Protein AF-A0A383WCU0-F1 (afdb_monomer)

Organism: Tetradesmus obliquus (NCBI:txid3088)

Sequence (259 aa):
MPDTPLPQLPGELVTHVMRHVDQQQRLGTCSLVCRMWRAAAAAATSNVRLAPKWEPRTPVRLENLSRWLLQHAAAAAVKQLVVDYTCQSGSGGMKVPKLLQLPAAQLQQLQKLDVLQCQLSFHADARSLQQLQQPEATPTLASSSSSSRGGSRHALSSLTSLTSLALQDVELASPAELVGLSTLSSLQQLHLSNVRVARRQQQQQQEQQEQQEEDLVKQQEEDLVQQQEEDLLQQQLQLLLEDGNQLRQQVQLGLSSLT

Nearest PDB structures (foldseek):
  8bx8-assembly1_Q  TM=4.438E-01  e=1.489E-01  Tetrahymena thermophila
  7k5b-assembly1_Q  TM=4.439E-01  e=1.489E-01  Tetrahymena thermophila
  8fw9-assembly1_C  TM=2.250E-01  e=3.595E-03  Homo sapiens
  4fho-assembly1_A  TM=1.970E-01  e=1.024E-02  Listeria monocytogenes serotype 4b str. F2365
  6f4j-assembly2_B  TM=4.776E-01  e=6.375E-01  Drosophila melanogaster

Mean predicted aligned error: 12.02 Å

Solvent-accessible surface area (backbone atoms only — not comparable to full-atom values): 14367 Å² total; per-residue (Å²): 132,85,84,74,78,75,86,77,76,59,64,66,59,52,20,55,56,37,55,76,46,56,70,64,44,33,76,41,65,43,41,67,74,40,74,67,45,28,53,20,25,29,50,38,39,34,66,49,74,45,62,70,90,54,73,88,82,55,74,65,58,52,49,50,46,22,53,45,38,65,76,32,28,63,64,9,53,33,30,34,41,36,38,43,41,80,73,87,71,76,83,87,70,91,71,81,71,54,64,38,48,39,41,23,60,43,30,40,56,22,29,34,43,36,42,31,48,35,21,40,41,58,40,38,79,60,73,67,58,69,67,76,75,57,82,90,75,88,86,79,85,79,92,74,92,68,88,68,90,68,59,41,58,48,12,51,41,41,28,49,47,25,30,33,42,36,38,32,52,24,33,27,65,46,73,47,46,61,62,12,58,82,61,31,82,52,50,77,40,82,43,81,38,72,67,43,60,52,60,62,71,60,52,55,51,49,53,52,50,51,50,52,49,53,51,50,51,52,52,53,52,52,52,52,52,52,52,53,51,51,53,52,51,51,53,52,53,50,51,54,51,51,53,54,51,50,52,52,52,53,53,53,56,57,57,65,72,77,114

Structure (mmCIF, N/CA/C/O backbone):
data_AF-A0A383WCU0-F1
#
_entry.id   AF-A0A383WCU0-F1
#
loop_
_atom_site.group_PDB
_atom_site.id
_atom_site.type_symbol
_atom_site.label_atom_id
_atom_site.label_alt_id
_atom_site.label_comp_id
_atom_site.label_asym_id
_atom_site.label_entity_id
_atom_site.label_seq_id
_atom_site.pdbx_PDB_ins_code
_atom_site.Cartn_x
_atom_site.Cartn_y
_atom_site.Cartn_z
_atom_site.occupancy
_atom_site.B_iso_or_equiv
_atom_site.auth_seq_id
_atom_site.auth_comp_id
_atom_site.auth_asym_id
_atom_site.auth_atom_id
_atom_site.pdbx_PDB_model_num
ATOM 1 N N . MET A 1 1 ? 49.760 8.359 -8.359 1.00 55.66 1 MET A N 1
ATOM 2 C CA . MET A 1 1 ? 49.150 7.423 -9.321 1.00 55.66 1 MET A CA 1
ATOM 3 C C . MET A 1 1 ? 47.770 7.973 -9.633 1.00 55.66 1 MET A C 1
ATOM 5 O O . MET A 1 1 ? 47.006 8.107 -8.689 1.00 55.66 1 MET A O 1
ATOM 9 N N . PRO A 1 2 ? 47.497 8.442 -10.858 1.00 66.88 2 PRO A N 1
ATOM 10 C CA . PRO A 1 2 ? 46.170 8.929 -11.217 1.00 66.88 2 PRO A CA 1
ATOM 11 C C . PRO A 1 2 ? 45.199 7.744 -11.264 1.00 66.88 2 PRO A C 1
ATOM 13 O O . PRO A 1 2 ? 45.436 6.786 -11.997 1.00 66.88 2 PRO A O 1
ATOM 16 N N . ASP A 1 3 ? 44.137 7.800 -10.463 1.00 66.06 3 ASP A N 1
ATOM 17 C CA . ASP A 1 3 ? 43.063 6.809 -10.467 1.00 66.06 3 ASP A CA 1
ATOM 18 C C . ASP A 1 3 ? 42.300 6.894 -11.793 1.00 66.06 3 ASP A C 1
ATOM 20 O O . ASP A 1 3 ? 41.423 7.738 -11.983 1.00 66.06 3 ASP A O 1
ATOM 24 N N . THR A 1 4 ? 42.649 6.040 -12.752 1.00 73.19 4 THR A N 1
ATOM 25 C CA . THR A 1 4 ? 41.844 5.865 -13.964 1.00 73.19 4 THR A CA 1
ATOM 26 C C . THR A 1 4 ? 40.491 5.264 -13.577 1.00 73.19 4 THR A C 1
ATOM 28 O O . THR A 1 4 ? 40.465 4.161 -13.022 1.00 73.19 4 THR A O 1
ATOM 31 N N . PRO A 1 5 ? 39.363 5.942 -13.859 1.00 75.88 5 PRO A N 1
ATOM 32 C CA . PRO A 1 5 ? 38.046 5.408 -13.549 1.00 75.88 5 PRO A CA 1
ATOM 33 C C . PRO A 1 5 ? 37.818 4.112 -14.330 1.00 75.88 5 PRO A C 1
ATOM 35 O O . PRO A 1 5 ? 38.038 4.052 -15.541 1.00 75.88 5 PRO A O 1
ATOM 38 N N . LEU A 1 6 ? 37.380 3.066 -13.625 1.00 71.50 6 LEU A N 1
ATOM 39 C CA . LEU A 1 6 ? 37.022 1.788 -14.236 1.00 71.50 6 LEU A CA 1
ATOM 40 C C . LEU A 1 6 ? 35.930 2.002 -15.300 1.00 71.50 6 LEU A C 1
ATOM 42 O O . LEU A 1 6 ? 35.006 2.790 -15.065 1.00 71.50 6 LEU A O 1
ATOM 46 N N . PRO A 1 7 ? 35.996 1.302 -16.448 1.00 76.94 7 PRO A N 1
ATOM 47 C CA . PRO A 1 7 ? 34.976 1.402 -17.482 1.00 76.94 7 PRO A CA 1
ATOM 48 C C . PRO A 1 7 ? 33.617 1.014 -16.894 1.00 76.94 7 PRO A C 1
ATOM 50 O O . PRO A 1 7 ? 33.410 -0.116 -16.448 1.00 76.94 7 PRO A O 1
ATOM 53 N N . GLN A 1 8 ? 32.694 1.974 -16.852 1.00 80.62 8 GLN A N 1
ATOM 54 C CA . GLN A 1 8 ? 31.348 1.738 -16.348 1.00 80.62 8 GLN A CA 1
ATOM 55 C C . GLN A 1 8 ? 30.573 0.897 -17.362 1.00 80.62 8 GLN A C 1
ATOM 57 O O . GLN A 1 8 ? 30.512 1.228 -18.547 1.00 80.62 8 GLN A O 1
ATOM 62 N N . LEU A 1 9 ? 29.978 -0.199 -16.890 1.00 81.06 9 LEU A N 1
ATOM 63 C CA . LEU A 1 9 ? 29.110 -1.030 -17.715 1.00 81.06 9 LEU A CA 1
ATOM 64 C C . LEU A 1 9 ? 27.904 -0.188 -18.182 1.00 81.06 9 LEU A C 1
ATOM 66 O O . LEU A 1 9 ? 27.290 0.480 -17.344 1.00 81.06 9 LEU A O 1
ATOM 70 N N . PRO A 1 10 ? 27.516 -0.225 -19.470 1.00 91.12 10 PRO A N 1
ATOM 71 C CA . PRO A 1 10 ? 26.345 0.503 -19.946 1.00 91.12 10 PRO A CA 1
ATOM 72 C C . PRO A 1 10 ? 25.088 0.105 -19.163 1.00 91.12 10 PRO A C 1
ATOM 74 O O . PRO A 1 10 ? 24.767 -1.081 -19.048 1.00 91.12 10 PRO A O 1
ATOM 77 N N . GLY A 1 11 ? 24.352 1.091 -18.642 1.00 90.31 11 GLY A N 1
ATOM 78 C CA . GLY A 1 11 ? 23.159 0.847 -17.819 1.00 90.31 11 GLY A CA 1
ATOM 79 C C . GLY A 1 11 ? 22.076 0.031 -18.537 1.00 90.31 11 GLY A C 1
ATOM 80 O O . GLY A 1 11 ? 21.352 -0.745 -17.907 1.00 90.31 11 GLY A O 1
ATOM 81 N N . GLU A 1 12 ? 22.008 0.135 -19.864 1.00 93.25 12 GLU A N 1
ATOM 82 C CA . GLU A 1 12 ? 21.107 -0.662 -20.700 1.00 93.25 12 GLU A CA 1
ATOM 83 C C . GLU A 1 12 ? 21.428 -2.156 -20.645 1.00 93.25 12 GLU A C 1
ATOM 85 O O . GLU A 1 12 ? 20.516 -2.976 -20.539 1.00 93.25 12 GLU A O 1
ATOM 90 N N . LEU A 1 13 ? 22.715 -2.516 -20.641 1.00 95.19 13 LEU A N 1
ATOM 91 C CA . LEU A 1 13 ? 23.149 -3.908 -20.570 1.00 95.19 13 LEU A CA 1
ATOM 92 C C . LEU A 1 13 ? 22.844 -4.499 -19.191 1.00 95.19 13 LEU A C 1
ATOM 94 O O . LEU A 1 13 ? 22.328 -5.611 -19.106 1.00 95.19 13 LEU A O 1
ATOM 98 N N . VAL A 1 14 ? 23.050 -3.728 -18.115 1.00 94.56 14 VAL A N 1
ATOM 99 C CA . VAL A 1 14 ? 22.644 -4.140 -16.758 1.00 94.56 14 VAL A CA 1
ATOM 100 C C . VAL A 1 14 ? 21.132 -4.350 -16.696 1.00 94.56 14 VAL A C 1
ATOM 102 O O . VAL A 1 14 ? 20.673 -5.368 -16.188 1.00 94.56 14 VAL A O 1
ATOM 105 N N . THR A 1 15 ? 20.345 -3.430 -17.259 1.00 94.88 15 THR A N 1
ATOM 106 C CA . THR A 1 15 ? 18.878 -3.552 -17.305 1.00 94.88 15 THR A CA 1
ATOM 107 C C . THR A 1 15 ? 18.445 -4.777 -18.108 1.00 94.88 15 THR A C 1
ATOM 109 O O . THR A 1 15 ? 17.531 -5.491 -17.695 1.00 94.88 15 THR A O 1
ATOM 112 N N . HIS A 1 16 ? 19.117 -5.064 -19.225 1.00 95.75 16 HIS A N 1
ATOM 113 C CA . HIS A 1 16 ? 18.866 -6.254 -20.031 1.00 95.75 16 HIS A CA 1
ATOM 114 C C . HIS A 1 16 ? 19.143 -7.536 -19.238 1.00 95.75 16 HIS A C 1
ATOM 116 O O . HIS A 1 16 ? 18.268 -8.393 -19.155 1.00 95.75 16 HIS A O 1
ATOM 122 N N . VAL A 1 17 ? 20.293 -7.629 -18.562 1.00 96.00 17 VAL A N 1
ATOM 123 C CA . VAL A 1 17 ? 20.623 -8.761 -17.680 1.00 96.00 17 VAL A CA 1
ATOM 124 C C . VAL A 1 17 ? 19.587 -8.900 -16.561 1.00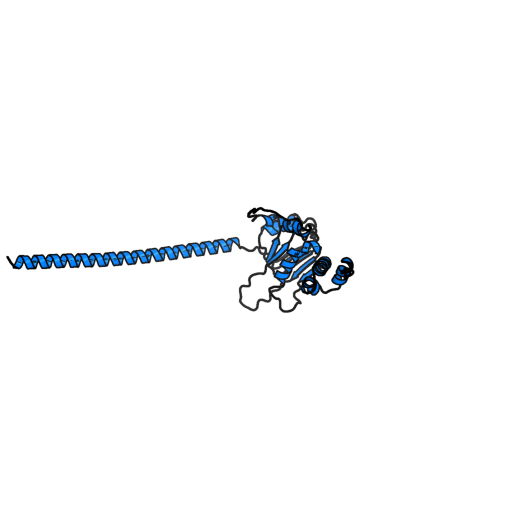 96.00 17 VAL A C 1
ATOM 126 O O . VAL A 1 17 ? 19.093 -9.999 -16.316 1.00 96.00 17 VAL A O 1
ATOM 129 N N . MET A 1 18 ? 19.174 -7.791 -15.936 1.00 96.19 18 MET A N 1
ATOM 130 C CA . MET A 1 18 ? 18.158 -7.806 -14.880 1.00 96.19 18 MET A CA 1
ATOM 131 C C . MET A 1 18 ? 16.823 -8.389 -15.354 1.00 96.19 18 MET A C 1
ATOM 133 O O . MET A 1 18 ? 16.137 -9.021 -14.555 1.00 96.19 18 MET A O 1
ATOM 137 N N . ARG A 1 19 ? 16.439 -8.262 -16.633 1.00 95.06 19 ARG A N 1
ATOM 138 C CA . ARG A 1 19 ? 15.195 -8.875 -17.147 1.00 95.06 19 ARG A CA 1
ATOM 139 C C . ARG A 1 19 ? 15.190 -10.400 -17.030 1.00 95.06 19 ARG A C 1
ATOM 141 O O . ARG A 1 19 ? 14.115 -10.969 -16.849 1.00 95.06 19 ARG A O 1
ATOM 148 N N . HIS A 1 20 ? 16.364 -11.029 -17.062 1.00 96.06 20 HIS A N 1
ATOM 149 C CA . HIS A 1 20 ? 16.534 -12.474 -16.899 1.00 96.06 20 HIS A CA 1
ATOM 150 C C . HIS A 1 20 ? 16.630 -12.919 -15.434 1.00 96.06 20 HIS A C 1
ATOM 152 O O . HIS A 1 20 ? 16.468 -14.100 -15.149 1.00 96.06 20 HIS A O 1
ATOM 158 N N . VAL A 1 21 ? 16.873 -11.989 -14.509 1.00 95.50 21 VAL A N 1
ATOM 159 C CA . VAL A 1 21 ? 16.916 -12.264 -13.069 1.00 95.50 21 VAL A CA 1
ATOM 160 C C . VAL A 1 21 ? 15.502 -12.474 -12.531 1.00 95.50 21 VAL A C 1
ATOM 162 O O . VAL A 1 21 ? 14.563 -11.782 -12.933 1.00 95.50 21 VAL A O 1
ATOM 165 N N . ASP A 1 22 ? 15.341 -13.392 -11.581 1.00 93.50 22 ASP A N 1
ATOM 166 C CA . ASP A 1 22 ? 14.057 -13.624 -10.928 1.00 93.50 22 ASP A CA 1
ATOM 167 C C . ASP A 1 22 ? 13.490 -12.349 -10.299 1.00 93.50 22 ASP A C 1
ATOM 169 O O . ASP A 1 22 ? 14.198 -11.553 -9.673 1.00 93.50 22 ASP A O 1
ATOM 173 N N . GLN A 1 23 ? 12.168 -12.176 -10.402 1.00 92.50 23 GLN A N 1
ATOM 174 C CA . GLN A 1 23 ? 11.483 -10.975 -9.913 1.00 92.50 23 GLN A CA 1
ATOM 175 C C . GLN A 1 23 ? 11.812 -10.683 -8.441 1.00 92.50 23 GLN A C 1
ATOM 177 O O . GLN A 1 23 ? 11.929 -9.525 -8.055 1.00 92.50 23 GLN A O 1
ATOM 182 N N . GLN A 1 24 ? 11.993 -11.708 -7.608 1.00 88.56 24 GLN A N 1
ATOM 183 C CA . GLN A 1 24 ? 12.278 -11.487 -6.190 1.00 88.56 24 GLN A CA 1
ATOM 184 C C . GLN A 1 24 ? 13.728 -11.213 -5.854 1.00 88.56 24 GLN A C 1
ATOM 186 O O . GLN A 1 24 ? 13.983 -10.510 -4.880 1.00 88.56 24 GLN A O 1
ATOM 191 N N . GLN A 1 25 ? 14.665 -11.646 -6.689 1.00 92.19 25 GLN A N 1
ATOM 192 C CA . GLN A 1 25 ? 16.031 -11.152 -6.589 1.00 92.19 25 GLN A CA 1
ATOM 193 C C . GLN A 1 25 ? 16.083 -9.679 -7.015 1.00 92.19 25 GLN A C 1
ATOM 195 O O . GLN A 1 25 ? 16.679 -8.868 -6.308 1.00 92.19 25 GLN A O 1
ATOM 200 N N . ARG A 1 26 ? 15.348 -9.295 -8.073 1.00 94.12 26 ARG A N 1
ATOM 201 C CA . ARG A 1 26 ? 15.220 -7.889 -8.502 1.00 94.12 26 ARG A CA 1
ATOM 202 C C . ARG A 1 26 ? 14.653 -6.977 -7.414 1.00 94.12 26 ARG A C 1
ATOM 204 O O . ARG A 1 26 ? 15.235 -5.934 -7.128 1.00 94.12 26 ARG A O 1
ATOM 211 N N . LEU A 1 27 ? 13.529 -7.371 -6.813 1.00 89.81 27 LEU A N 1
ATOM 212 C CA . LEU A 1 27 ? 12.869 -6.612 -5.744 1.00 89.81 27 LEU A CA 1
ATOM 213 C C . LEU A 1 27 ? 13.625 -6.683 -4.405 1.00 89.81 27 LEU A C 1
ATOM 215 O O . LEU A 1 27 ? 13.395 -5.852 -3.532 1.00 89.81 27 LEU A O 1
ATOM 219 N N . GLY A 1 28 ? 14.498 -7.681 -4.237 1.00 90.12 28 GLY A N 1
ATOM 220 C CA . GLY A 1 28 ? 15.258 -7.948 -3.020 1.00 90.12 28 GLY A CA 1
ATOM 221 C C . GLY A 1 28 ? 16.749 -7.681 -3.199 1.00 90.12 28 GLY A C 1
ATOM 222 O O . GLY A 1 28 ? 17.179 -6.531 -3.264 1.00 90.12 28 GLY A O 1
ATOM 223 N N . THR A 1 29 ? 17.548 -8.746 -3.252 1.00 92.19 29 THR A N 1
ATOM 224 C CA . THR A 1 29 ? 19.020 -8.706 -3.181 1.00 92.19 29 THR A CA 1
ATOM 225 C C . THR A 1 29 ? 19.673 -7.791 -4.219 1.00 92.19 29 THR A C 1
ATOM 227 O O . THR A 1 29 ? 20.569 -7.026 -3.865 1.00 92.19 29 THR A O 1
ATOM 230 N N . CYS A 1 30 ? 19.206 -7.779 -5.470 1.00 92.31 30 CYS A N 1
ATOM 231 C CA . CYS A 1 30 ? 19.774 -6.931 -6.524 1.00 92.31 30 CYS A CA 1
ATOM 232 C C . CYS A 1 30 ? 19.605 -5.434 -6.229 1.00 92.31 30 CYS A C 1
ATOM 234 O O . CYS A 1 30 ? 20.480 -4.636 -6.562 1.00 92.31 30 CYS A O 1
ATOM 236 N N . SER A 1 31 ? 18.517 -5.046 -5.557 1.00 89.44 31 SER A N 1
ATOM 237 C CA . SER A 1 31 ? 18.264 -3.651 -5.177 1.00 89.44 31 SER A CA 1
ATOM 238 C C . SER A 1 31 ? 19.218 -3.130 -4.087 1.00 89.44 31 SER A C 1
ATOM 240 O O . SER A 1 31 ? 19.341 -1.913 -3.891 1.00 89.44 31 SER A O 1
ATOM 242 N N . LEU A 1 32 ? 19.917 -4.037 -3.395 1.00 91.00 32 LEU A N 1
ATOM 243 C CA . LEU A 1 32 ? 20.837 -3.725 -2.301 1.00 91.00 32 LEU A CA 1
ATOM 244 C C . LEU A 1 32 ? 22.290 -3.551 -2.762 1.00 91.00 32 LEU A C 1
ATOM 246 O O . LEU A 1 32 ? 23.056 -2.912 -2.050 1.00 91.00 32 LEU A O 1
ATOM 250 N N . VAL A 1 33 ? 22.660 -4.059 -3.946 1.00 93.94 33 VAL A N 1
ATOM 251 C CA . VAL A 1 33 ? 24.055 -4.075 -4.429 1.00 93.94 33 VAL A CA 1
ATOM 252 C C . VAL A 1 33 ? 24.614 -2.660 -4.595 1.00 93.94 33 VAL A C 1
ATOM 254 O O . VAL A 1 33 ? 25.609 -2.298 -3.976 1.00 93.94 33 VAL A O 1
ATOM 257 N N . CYS A 1 34 ? 23.981 -1.839 -5.435 1.00 92.88 34 CYS A N 1
ATOM 258 C CA . CYS A 1 34 ? 24.360 -0.441 -5.642 1.00 92.88 34 CYS A CA 1
ATOM 259 C C . CYS A 1 34 ? 23.209 0.356 -6.280 1.00 92.88 34 CYS A C 1
ATOM 261 O O . CYS A 1 34 ? 22.194 -0.211 -6.693 1.00 92.88 34 CYS A O 1
ATOM 263 N N . ARG A 1 35 ? 23.359 1.686 -6.394 1.00 90.94 35 ARG A N 1
ATOM 264 C CA . ARG A 1 35 ? 22.328 2.566 -6.988 1.00 90.94 35 ARG A CA 1
ATOM 265 C C . ARG A 1 35 ? 22.005 2.202 -8.442 1.00 90.94 35 ARG A C 1
ATOM 267 O O . ARG A 1 35 ? 20.835 2.188 -8.809 1.00 90.94 35 ARG A O 1
ATOM 274 N N . MET A 1 36 ? 23.021 1.866 -9.241 1.00 91.88 36 MET A N 1
ATOM 275 C CA . MET A 1 36 ? 22.846 1.483 -10.647 1.00 91.88 36 MET A CA 1
ATOM 276 C C . MET A 1 36 ? 22.050 0.180 -10.781 1.00 91.88 36 MET A C 1
ATOM 278 O O . MET A 1 36 ? 21.096 0.123 -11.549 1.00 91.88 36 MET A O 1
ATOM 282 N N . TRP A 1 37 ? 22.387 -0.841 -9.987 1.00 93.56 37 TRP A N 1
ATOM 283 C CA . TRP A 1 37 ? 21.657 -2.111 -9.971 1.00 93.56 37 TRP A CA 1
ATOM 284 C C . TRP A 1 37 ? 20.219 -1.941 -9.494 1.00 93.56 37 TRP A C 1
ATOM 286 O O . TRP A 1 37 ? 19.317 -2.528 -10.077 1.00 93.56 37 TRP A O 1
ATOM 296 N N . ARG A 1 38 ? 19.981 -1.089 -8.493 1.00 94.00 38 ARG A N 1
ATOM 297 C CA . ARG A 1 38 ? 18.628 -0.755 -8.036 1.00 94.00 38 ARG A CA 1
ATOM 298 C C . ARG A 1 38 ? 17.791 -0.103 -9.135 1.00 94.00 38 ARG A C 1
ATOM 300 O O . ARG A 1 38 ? 16.661 -0.527 -9.355 1.00 94.00 38 ARG A O 1
ATOM 307 N N . ALA A 1 39 ? 18.345 0.886 -9.838 1.00 91.50 39 ALA A N 1
ATOM 308 C CA . ALA A 1 39 ? 17.667 1.548 -10.950 1.00 91.50 39 ALA A CA 1
ATOM 309 C C . ALA A 1 39 ? 17.396 0.577 -12.113 1.00 91.50 39 ALA A C 1
ATOM 311 O O . ALA A 1 39 ? 16.280 0.529 -12.623 1.00 91.50 39 ALA A O 1
ATOM 312 N N . ALA A 1 40 ? 18.381 -0.251 -12.473 1.00 94.12 40 ALA A N 1
ATOM 313 C CA . ALA A 1 40 ? 18.244 -1.265 -13.516 1.00 94.12 40 ALA A CA 1
ATOM 314 C C . ALA A 1 40 ? 17.226 -2.357 -13.142 1.00 94.12 40 ALA A C 1
ATOM 316 O O . ALA A 1 40 ? 16.408 -2.752 -13.969 1.00 94.12 40 ALA A O 1
ATOM 317 N N . ALA A 1 41 ? 17.230 -2.823 -11.889 1.00 94.44 41 ALA A N 1
ATOM 318 C CA . ALA A 1 41 ? 16.264 -3.793 -11.383 1.00 94.44 41 ALA A CA 1
ATOM 319 C C . ALA A 1 41 ? 14.843 -3.216 -11.386 1.00 94.44 41 ALA A C 1
ATOM 321 O O . ALA A 1 41 ? 13.910 -3.916 -11.781 1.00 94.44 41 ALA A O 1
ATOM 322 N N . ALA A 1 42 ? 14.679 -1.942 -11.010 1.00 93.12 42 ALA A N 1
ATOM 323 C CA . ALA A 1 42 ? 13.409 -1.238 -11.127 1.00 93.12 42 ALA A CA 1
ATOM 324 C C . ALA A 1 42 ? 12.948 -1.168 -12.585 1.00 93.12 42 ALA A C 1
ATOM 326 O O . ALA A 1 42 ? 11.897 -1.716 -12.899 1.00 93.12 42 ALA A O 1
ATOM 327 N N . ALA A 1 43 ? 13.765 -0.617 -13.487 1.00 92.81 43 ALA A N 1
ATOM 328 C CA . ALA A 1 43 ? 13.450 -0.485 -14.912 1.00 92.81 43 ALA A CA 1
ATOM 329 C C . ALA A 1 43 ? 13.167 -1.831 -15.613 1.00 92.81 43 ALA A C 1
ATOM 331 O O . ALA A 1 43 ? 12.390 -1.901 -16.566 1.00 92.81 43 ALA A O 1
ATOM 332 N N . ALA A 1 44 ? 13.779 -2.923 -15.148 1.00 94.38 44 ALA A N 1
ATOM 333 C CA . ALA A 1 44 ? 13.515 -4.270 -15.649 1.00 94.38 44 ALA A CA 1
ATOM 334 C C . ALA A 1 44 ? 12.201 -4.881 -15.117 1.00 94.38 44 ALA A C 1
ATOM 336 O O . ALA A 1 44 ? 11.729 -5.883 -15.660 1.00 94.38 44 ALA A O 1
ATOM 337 N N . THR A 1 45 ? 11.593 -4.306 -14.076 1.00 95.00 45 THR A N 1
ATOM 338 C CA . THR A 1 45 ? 10.421 -4.861 -13.387 1.00 95.00 45 THR A CA 1
ATOM 339 C C . THR A 1 45 ? 9.122 -4.214 -13.875 1.00 95.00 45 THR A C 1
ATOM 341 O O . THR A 1 45 ? 8.517 -3.387 -13.202 1.00 95.00 45 THR A O 1
ATOM 344 N N . SER A 1 46 ? 8.647 -4.652 -15.043 1.00 94.50 46 SER A N 1
ATOM 345 C CA . SER A 1 46 ? 7.356 -4.210 -15.607 1.00 94.50 46 SER A CA 1
ATOM 346 C C . SER A 1 46 ? 6.146 -5.013 -15.106 1.00 94.50 46 SER A C 1
ATOM 348 O O . SER A 1 46 ? 5.006 -4.559 -15.217 1.00 94.50 46 SER A O 1
ATOM 350 N N . ASN A 1 47 ? 6.377 -6.209 -14.560 1.00 95.44 47 ASN A N 1
ATOM 351 C CA . ASN A 1 47 ? 5.350 -7.097 -14.024 1.00 95.44 47 ASN A CA 1
ATOM 352 C C . ASN A 1 47 ? 5.713 -7.453 -12.584 1.00 95.44 47 ASN A C 1
ATOM 354 O O . ASN A 1 47 ? 6.746 -8.079 -12.340 1.00 95.44 47 ASN A O 1
ATOM 358 N N . VAL A 1 48 ? 4.880 -7.024 -11.641 1.00 95.06 48 VAL A N 1
ATOM 359 C CA . VAL A 1 48 ? 5.059 -7.282 -10.217 1.00 95.06 48 VAL A CA 1
ATOM 360 C C . VAL A 1 48 ? 3.974 -8.248 -9.776 1.00 95.06 48 VAL A C 1
ATOM 362 O O . VAL A 1 48 ? 2.803 -7.885 -9.696 1.00 95.06 48 VAL A O 1
ATOM 365 N N . ARG A 1 49 ? 4.366 -9.487 -9.481 1.00 93.88 49 ARG A N 1
ATOM 366 C CA . ARG A 1 49 ? 3.475 -10.505 -8.919 1.00 93.88 49 ARG A CA 1
ATOM 367 C C . ARG A 1 49 ? 3.930 -10.911 -7.524 1.00 93.88 49 ARG A C 1
ATOM 369 O O . ARG A 1 49 ? 5.060 -11.367 -7.348 1.00 93.88 49 ARG A O 1
ATOM 376 N N . LEU A 1 50 ? 3.050 -10.767 -6.542 1.00 91.19 50 LEU A N 1
ATOM 377 C CA . LEU A 1 50 ? 3.133 -11.445 -5.254 1.00 91.19 50 LEU A CA 1
ATOM 378 C C . LEU A 1 50 ? 2.107 -12.573 -5.287 1.00 91.19 50 LEU A C 1
ATOM 380 O O . LEU A 1 50 ? 0.917 -12.330 -5.146 1.00 91.19 50 LEU A O 1
ATOM 384 N N . ALA A 1 51 ? 2.573 -13.789 -5.564 1.00 83.62 51 ALA A N 1
ATOM 385 C CA . ALA A 1 51 ? 1.720 -14.967 -5.656 1.00 83.62 51 ALA A CA 1
ATOM 386 C C . ALA A 1 51 ? 1.703 -15.739 -4.321 1.00 83.62 51 ALA A C 1
ATOM 388 O O . ALA A 1 51 ? 2.671 -15.679 -3.558 1.00 83.62 51 ALA A O 1
ATOM 389 N N . PRO A 1 52 ? 0.665 -16.552 -4.066 1.00 73.00 52 PRO A N 1
ATOM 390 C CA . PRO A 1 52 ? 0.495 -17.279 -2.810 1.00 73.00 52 PRO A CA 1
ATOM 391 C C . PRO A 1 52 ? 1.457 -18.466 -2.672 1.00 73.00 52 PRO A C 1
ATOM 393 O O . PRO A 1 52 ? 1.636 -18.967 -1.564 1.00 73.00 52 PRO A O 1
ATOM 396 N N . LYS A 1 53 ? 2.072 -18.916 -3.778 1.00 70.44 53 LYS A N 1
ATOM 397 C CA . LYS A 1 53 ? 2.965 -20.093 -3.864 1.00 70.44 53 LYS A CA 1
ATOM 398 C C . LYS A 1 53 ? 4.294 -19.952 -3.110 1.00 70.44 53 LYS A C 1
ATOM 400 O O . LYS A 1 53 ? 5.129 -20.844 -3.176 1.00 70.44 53 LYS A O 1
ATOM 405 N N . TRP A 1 54 ? 4.516 -18.822 -2.458 1.00 57.75 54 TRP A N 1
ATOM 406 C CA . TRP A 1 54 ? 5.792 -18.482 -1.860 1.00 57.75 54 TRP A CA 1
ATOM 407 C C . TRP A 1 54 ? 5.727 -18.839 -0.373 1.00 57.75 54 TRP A C 1
ATOM 409 O O . TRP A 1 54 ? 4.716 -18.575 0.280 1.00 57.75 54 TRP A O 1
ATOM 419 N N . GLU A 1 55 ? 6.801 -19.477 0.093 1.00 56.12 55 GLU A N 1
ATOM 420 C CA . GLU A 1 55 ? 7.174 -19.838 1.471 1.00 56.12 55 GLU A CA 1
ATOM 421 C C . GLU A 1 55 ? 6.728 -18.847 2.574 1.00 56.12 55 GLU A C 1
ATOM 423 O O . GLU A 1 55 ? 6.370 -17.708 2.260 1.00 56.12 55 GLU A O 1
ATOM 428 N N . PRO A 1 56 ? 6.712 -19.263 3.866 1.00 57.72 56 PRO A N 1
ATOM 429 C CA . PRO A 1 56 ? 5.895 -18.684 4.936 1.00 57.72 56 PRO A CA 1
ATOM 430 C C . PRO A 1 56 ? 5.742 -17.167 4.850 1.00 57.72 56 PRO A C 1
ATOM 432 O O . PRO A 1 56 ? 6.692 -16.389 4.940 1.00 57.72 56 PRO A O 1
ATOM 435 N N . ARG A 1 57 ? 4.489 -16.770 4.629 1.00 60.94 57 ARG A N 1
ATOM 436 C CA . ARG A 1 57 ? 4.061 -15.429 4.237 1.00 60.94 57 ARG A CA 1
ATOM 437 C C . ARG A 1 57 ? 4.335 -14.427 5.346 1.00 60.94 57 ARG A C 1
ATOM 439 O O . ARG A 1 57 ? 3.475 -14.166 6.189 1.00 60.94 57 ARG A O 1
ATOM 446 N N . THR A 1 58 ? 5.521 -13.833 5.342 1.00 66.94 58 THR A N 1
ATOM 447 C CA . THR A 1 58 ? 5.860 -12.849 6.364 1.00 66.94 58 THR A CA 1
ATOM 448 C C . THR A 1 58 ? 5.165 -11.512 6.090 1.00 66.94 58 THR A C 1
ATOM 450 O O . THR A 1 58 ? 5.245 -10.984 4.979 1.00 66.94 58 THR A O 1
ATOM 453 N N . PRO A 1 59 ? 4.512 -10.911 7.103 1.00 76.06 59 PRO A N 1
ATOM 454 C CA . PRO A 1 59 ? 4.857 -9.545 7.460 1.00 76.06 59 PRO A CA 1
ATOM 455 C C . PRO A 1 59 ? 4.917 -8.449 6.397 1.00 76.06 59 PRO A C 1
ATOM 457 O O . PRO A 1 59 ? 4.145 -8.380 5.443 1.00 76.06 59 PRO A O 1
ATOM 460 N N . VAL A 1 60 ? 5.885 -7.581 6.613 1.00 83.38 60 VAL A N 1
ATOM 461 C CA . VAL A 1 60 ? 7.172 -7.524 5.919 1.00 83.38 60 VAL A CA 1
ATOM 462 C C . VAL A 1 60 ? 7.118 -7.590 4.394 1.00 83.38 60 VAL A C 1
ATOM 464 O O . VAL A 1 60 ? 7.495 -6.606 3.775 1.00 83.38 60 VAL A O 1
ATOM 467 N N . ARG A 1 61 ? 6.686 -8.674 3.730 1.00 86.31 61 ARG A N 1
ATOM 468 C CA . ARG A 1 61 ? 6.746 -8.712 2.251 1.00 86.31 61 ARG A CA 1
ATOM 469 C C . ARG A 1 61 ? 5.815 -7.700 1.594 1.00 86.31 61 ARG A C 1
ATOM 471 O O . ARG A 1 61 ? 6.230 -7.033 0.649 1.00 86.31 61 ARG A O 1
ATOM 478 N N . LEU A 1 62 ? 4.589 -7.568 2.102 1.00 89.94 62 LEU A N 1
ATOM 479 C CA . LEU A 1 62 ? 3.638 -6.594 1.566 1.00 89.94 62 LEU A CA 1
ATOM 480 C C . LEU A 1 62 ? 4.107 -5.161 1.853 1.00 89.94 62 LEU A C 1
ATOM 482 O O . LEU A 1 62 ? 4.081 -4.320 0.965 1.00 89.94 62 LEU A O 1
ATOM 486 N N . GLU A 1 63 ? 4.620 -4.906 3.057 1.00 89.62 63 GLU A N 1
ATOM 487 C CA . GLU A 1 63 ? 5.177 -3.603 3.443 1.00 89.62 63 GLU A CA 1
ATOM 488 C C . GLU A 1 63 ? 6.415 -3.233 2.622 1.00 89.62 63 GLU A C 1
ATOM 490 O O . GLU A 1 63 ? 6.569 -2.090 2.194 1.00 89.62 63 GLU A O 1
ATOM 495 N N . ASN A 1 64 ? 7.292 -4.203 2.363 1.00 89.94 64 ASN A N 1
ATOM 496 C CA . ASN A 1 64 ? 8.461 -4.016 1.514 1.00 89.94 64 ASN A CA 1
ATOM 497 C C . ASN A 1 64 ? 8.047 -3.727 0.075 1.00 89.94 64 ASN A C 1
ATOM 499 O O . ASN A 1 64 ? 8.653 -2.858 -0.545 1.00 89.94 64 ASN A O 1
ATOM 503 N N . LEU A 1 65 ? 7.001 -4.389 -0.436 1.00 92.25 65 LEU A N 1
ATOM 504 C CA . LEU A 1 65 ? 6.446 -4.050 -1.741 1.00 92.25 65 LEU A CA 1
ATOM 505 C C . LEU A 1 65 ? 5.876 -2.627 -1.747 1.00 92.25 65 LEU A C 1
ATOM 507 O O . LEU A 1 65 ? 6.213 -1.870 -2.650 1.00 92.25 65 LEU A O 1
ATOM 511 N N . SER A 1 66 ? 5.065 -2.247 -0.754 1.00 92.88 66 SER A N 1
ATOM 512 C CA . SER A 1 66 ? 4.535 -0.881 -0.627 1.00 92.88 66 SER A CA 1
ATOM 513 C C . SER A 1 66 ? 5.668 0.146 -0.664 1.00 92.88 66 SER A C 1
ATOM 515 O O . SER A 1 66 ? 5.648 1.074 -1.468 1.00 92.88 66 SER A O 1
ATOM 517 N N . ARG A 1 67 ? 6.714 -0.061 0.145 1.00 91.56 67 ARG A N 1
ATOM 518 C CA . ARG A 1 67 ? 7.881 0.828 0.200 1.00 91.56 67 ARG A CA 1
ATOM 519 C C . ARG A 1 67 ? 8.637 0.868 -1.126 1.00 91.56 67 ARG A C 1
ATOM 521 O O . ARG A 1 67 ? 9.023 1.944 -1.571 1.00 91.56 67 ARG A O 1
ATOM 528 N N . TRP A 1 68 ? 8.826 -0.286 -1.762 1.00 93.00 68 TRP A N 1
ATOM 529 C CA . TRP A 1 68 ? 9.478 -0.376 -3.063 1.00 93.00 68 TRP A CA 1
ATOM 530 C C . TRP A 1 68 ? 8.682 0.368 -4.138 1.00 93.00 68 TRP A C 1
ATOM 532 O O . TRP A 1 68 ? 9.267 1.141 -4.891 1.00 93.00 68 TRP A O 1
ATOM 542 N N . LEU A 1 69 ? 7.355 0.204 -4.178 1.00 93.56 69 LEU A N 1
ATOM 543 C CA . LEU A 1 69 ? 6.488 0.915 -5.117 1.00 93.56 69 LEU A CA 1
ATOM 544 C C . LEU A 1 69 ? 6.603 2.425 -4.911 1.00 93.56 69 LEU A C 1
ATOM 546 O O . LEU A 1 69 ? 6.864 3.136 -5.873 1.00 93.56 69 LEU A O 1
ATOM 550 N N . LEU A 1 70 ? 6.500 2.912 -3.672 1.00 91.62 70 LEU A N 1
ATOM 551 C CA . LEU A 1 70 ? 6.632 4.342 -3.363 1.00 91.62 70 LEU A CA 1
ATOM 552 C C . LEU A 1 70 ? 7.970 4.943 -3.830 1.00 91.62 70 LEU A C 1
ATOM 554 O O . LEU A 1 70 ? 8.016 6.111 -4.214 1.00 91.62 70 LEU A O 1
ATOM 558 N N . GLN A 1 71 ? 9.050 4.156 -3.797 1.00 90.88 71 GLN A N 1
ATOM 559 C CA . GLN A 1 71 ? 10.396 4.604 -4.167 1.00 90.88 71 GLN A CA 1
ATOM 560 C C . GLN A 1 71 ? 10.715 4.441 -5.659 1.00 90.88 71 GLN A C 1
ATOM 562 O O . GLN A 1 71 ? 11.524 5.198 -6.196 1.00 90.88 71 GLN A O 1
ATOM 567 N N . HIS A 1 72 ? 10.138 3.437 -6.324 1.00 89.38 72 HIS A N 1
ATOM 568 C CA . HIS A 1 72 ? 10.621 2.968 -7.625 1.00 89.38 72 HIS A CA 1
ATOM 569 C C . HIS A 1 72 ? 9.550 2.828 -8.707 1.00 89.38 72 HIS A C 1
ATOM 571 O O . HIS A 1 72 ? 9.917 2.613 -9.863 1.00 89.38 72 HIS A O 1
ATOM 577 N N . ALA A 1 73 ? 8.259 2.976 -8.393 1.00 87.62 73 ALA A N 1
ATOM 578 C CA . ALA A 1 73 ? 7.177 2.761 -9.357 1.00 87.62 73 ALA A CA 1
ATOM 579 C C . ALA A 1 73 ? 7.328 3.610 -10.628 1.00 87.62 73 ALA A C 1
ATOM 581 O O . ALA A 1 73 ? 7.151 3.087 -11.729 1.00 87.62 73 ALA A O 1
ATOM 582 N N . ALA A 1 74 ? 7.727 4.878 -10.485 1.00 86.06 74 ALA A N 1
ATOM 583 C CA . ALA A 1 74 ? 7.926 5.778 -11.620 1.00 86.06 74 ALA A CA 1
ATOM 584 C C . ALA A 1 74 ? 9.031 5.300 -12.579 1.00 86.06 74 ALA A C 1
ATOM 586 O O . ALA A 1 74 ? 8.869 5.371 -13.794 1.00 86.06 74 ALA A O 1
ATOM 587 N N . ALA A 1 75 ? 10.139 4.778 -12.044 1.00 84.31 75 ALA A N 1
ATOM 588 C CA . ALA A 1 75 ? 11.253 4.274 -12.849 1.00 84.31 75 ALA A CA 1
ATOM 589 C C . ALA A 1 75 ? 10.971 2.883 -13.437 1.00 84.31 75 ALA A C 1
ATOM 591 O O . ALA A 1 75 ? 11.486 2.539 -14.498 1.00 84.31 75 ALA A O 1
ATOM 592 N N . ALA A 1 76 ? 10.164 2.075 -12.748 1.00 83.19 76 ALA A N 1
ATOM 593 C CA . ALA A 1 76 ? 9.899 0.694 -13.126 1.00 83.19 76 ALA A CA 1
ATOM 594 C C . ALA A 1 76 ? 8.903 0.531 -14.281 1.00 83.19 76 ALA A C 1
ATOM 596 O O . ALA A 1 76 ? 8.810 -0.557 -14.850 1.00 83.19 76 ALA A O 1
ATOM 597 N N . ALA A 1 77 ? 8.161 1.590 -14.631 1.00 89.44 77 ALA A N 1
ATOM 598 C CA . ALA A 1 77 ? 7.115 1.552 -15.656 1.00 89.44 77 ALA A CA 1
ATOM 599 C C . ALA A 1 77 ? 6.203 0.318 -15.490 1.00 89.44 77 ALA A C 1
ATOM 601 O O . ALA A 1 77 ? 5.974 -0.448 -16.431 1.00 89.44 77 ALA A O 1
ATOM 602 N N . VAL A 1 78 ? 5.740 0.087 -14.255 1.00 94.94 78 VAL A N 1
ATOM 603 C CA . VAL A 1 78 ? 4.966 -1.105 -13.883 1.00 94.94 78 VAL A CA 1
ATOM 604 C C . VAL A 1 78 ? 3.680 -1.153 -14.707 1.00 94.94 78 VAL A C 1
ATOM 606 O O . VAL A 1 78 ? 2.827 -0.281 -14.580 1.00 94.94 78 VAL A O 1
ATOM 609 N N . LYS A 1 79 ? 3.534 -2.191 -15.537 1.00 96.56 79 LYS A N 1
ATOM 610 C CA . LYS A 1 79 ? 2.357 -2.430 -16.387 1.00 96.56 79 LYS A CA 1
ATOM 611 C C . LYS A 1 79 ? 1.354 -3.371 -15.741 1.00 96.56 79 LYS A C 1
ATOM 613 O O . LYS A 1 79 ? 0.159 -3.266 -15.996 1.00 96.56 79 LYS A O 1
ATOM 618 N N . GLN A 1 80 ? 1.827 -4.309 -14.926 1.00 96.94 80 GLN A N 1
ATOM 619 C CA . GLN A 1 80 ? 0.968 -5.270 -14.240 1.00 96.94 80 GLN A CA 1
ATOM 620 C C . GLN A 1 80 ? 1.372 -5.377 -12.776 1.00 96.94 80 GLN A C 1
ATOM 622 O O . GLN A 1 80 ? 2.541 -5.623 -12.476 1.00 96.94 80 GLN A O 1
ATOM 627 N N . LEU A 1 81 ? 0.394 -5.234 -11.888 1.00 96.94 81 LEU A N 1
ATOM 628 C CA . LEU A 1 81 ? 0.534 -5.460 -10.460 1.00 96.94 81 LEU A CA 1
ATOM 629 C C . LEU A 1 81 ? -0.503 -6.495 -10.030 1.00 96.94 81 LEU A C 1
ATOM 631 O O . LEU A 1 81 ? -1.702 -6.247 -10.118 1.00 96.94 81 LEU A O 1
ATOM 635 N N . VAL A 1 82 ? -0.026 -7.657 -9.594 1.00 96.06 82 VAL A N 1
ATOM 636 C CA . VAL A 1 82 ? -0.849 -8.747 -9.068 1.00 96.06 82 VAL A CA 1
ATOM 637 C C . VAL A 1 82 ? -0.400 -9.030 -7.642 1.00 96.06 82 VAL A C 1
ATOM 639 O O . VAL A 1 82 ? 0.745 -9.423 -7.420 1.00 96.06 82 VAL A O 1
ATOM 642 N N . VAL A 1 83 ? -1.281 -8.829 -6.674 1.00 94.31 83 VAL A N 1
ATOM 643 C CA . VAL A 1 83 ? -1.022 -9.053 -5.255 1.00 94.31 83 VAL A CA 1
ATOM 644 C C . VAL A 1 83 ? -2.062 -10.018 -4.722 1.00 94.31 83 VAL A C 1
ATOM 646 O O . VAL A 1 83 ? -3.187 -9.637 -4.431 1.00 94.31 83 VAL A O 1
ATOM 649 N N . ASP A 1 84 ? -1.662 -11.272 -4.568 1.00 91.94 84 ASP A N 1
ATOM 650 C CA . ASP A 1 84 ? -2.433 -12.286 -3.867 1.00 91.94 84 ASP A CA 1
ATOM 651 C C . ASP A 1 84 ? -1.877 -12.426 -2.456 1.00 91.94 84 ASP A C 1
ATOM 653 O O . ASP A 1 84 ? -0.807 -13.008 -2.230 1.00 91.94 84 ASP A O 1
ATOM 657 N N . TYR A 1 85 ? -2.595 -11.833 -1.505 1.00 86.81 85 TYR A N 1
ATOM 658 C CA . TYR A 1 85 ? -2.243 -11.893 -0.102 1.00 86.81 85 TYR A CA 1
ATOM 659 C C . TYR A 1 85 ? -3.203 -12.797 0.663 1.00 86.81 85 TYR A C 1
ATOM 661 O O . TYR A 1 85 ? -3.938 -12.368 1.543 1.00 86.81 85 TYR A O 1
ATOM 669 N N . THR A 1 86 ? -3.155 -14.096 0.388 1.00 78.75 86 THR A N 1
ATOM 670 C CA . THR A 1 86 ? -3.859 -15.042 1.250 1.00 78.75 86 THR A CA 1
ATOM 671 C C . THR A 1 86 ? -3.176 -15.104 2.622 1.00 78.75 86 THR A C 1
ATOM 673 O O . THR A 1 86 ? -2.030 -15.525 2.774 1.00 78.75 86 THR A O 1
ATOM 676 N N . CYS A 1 87 ? -3.841 -14.650 3.674 1.00 67.44 87 CYS A N 1
ATOM 677 C CA . CYS A 1 87 ? -3.310 -14.763 5.025 1.00 67.44 87 CYS A CA 1
ATOM 678 C C . CYS A 1 87 ? -3.946 -15.995 5.663 1.00 67.44 87 CYS A C 1
ATOM 680 O O . CYS A 1 87 ? -5.080 -15.919 6.122 1.00 67.44 87 CYS A O 1
ATOM 682 N N . GLN A 1 88 ? -3.245 -17.139 5.685 1.00 65.00 88 GLN A N 1
ATOM 683 C CA . GLN A 1 88 ? -3.698 -18.279 6.487 1.00 65.00 88 GLN A CA 1
ATOM 684 C C . GLN A 1 88 ? -3.637 -17.841 7.953 1.00 65.00 88 GLN A C 1
ATOM 686 O O . GLN A 1 88 ? -2.571 -17.754 8.564 1.00 65.00 88 GLN A O 1
ATOM 691 N N . SER A 1 89 ? -4.775 -17.406 8.481 1.00 58.66 89 SER A N 1
ATOM 692 C CA . SER A 1 89 ? -4.918 -17.100 9.891 1.00 58.66 89 SER A CA 1
ATOM 693 C C . SER A 1 89 ? -5.160 -18.422 10.597 1.00 58.66 89 SER A C 1
ATOM 695 O O . SER A 1 89 ? -6.242 -18.994 10.487 1.00 58.66 89 SER A O 1
ATOM 697 N N . GLY A 1 90 ? -4.136 -18.943 11.270 1.00 60.19 90 GLY A N 1
ATOM 698 C CA . GLY A 1 90 ? -4.348 -19.983 12.265 1.00 60.19 90 GLY A CA 1
ATOM 699 C C . GLY A 1 90 ? -5.275 -19.422 13.342 1.00 60.19 90 GLY A C 1
ATOM 700 O O . GLY A 1 90 ? -4.908 -18.470 14.018 1.00 60.19 90 GLY A O 1
ATOM 701 N N . SER A 1 91 ? -6.495 -19.955 13.394 1.00 54.03 91 SER A N 1
ATOM 702 C CA . SER A 1 91 ? -7.463 -19.925 14.497 1.00 54.03 91 SER A CA 1
ATOM 703 C C . SER A 1 91 ? -7.272 -18.834 15.572 1.00 54.03 91 SER A C 1
ATOM 705 O O . SER A 1 91 ? -6.537 -19.033 16.535 1.00 54.03 91 SER A O 1
ATOM 707 N N . GLY A 1 92 ? -8.023 -17.730 15.469 1.00 64.88 92 GLY A N 1
ATOM 708 C CA . GLY A 1 92 ? -8.520 -17.005 16.654 1.00 64.88 92 GLY A CA 1
ATOM 709 C C . GLY A 1 92 ? -8.042 -15.568 16.893 1.00 64.88 92 GLY A C 1
ATOM 710 O O . GLY A 1 92 ? -8.694 -14.850 17.641 1.00 64.88 92 GLY A O 1
ATOM 711 N N . GLY A 1 93 ? -6.965 -15.102 16.259 1.00 65.31 93 GLY A N 1
ATOM 712 C CA . GLY A 1 93 ? -6.503 -13.716 16.434 1.00 65.31 93 GLY A CA 1
ATOM 713 C C . GLY A 1 93 ? -7.157 -12.746 15.448 1.00 65.31 93 GLY A C 1
ATOM 714 O O . GLY A 1 93 ? -7.053 -12.958 14.237 1.00 65.31 93 GLY A O 1
ATOM 715 N N . MET A 1 94 ? -7.781 -11.664 15.938 1.00 52.69 94 MET A N 1
ATOM 716 C CA . MET A 1 94 ? -8.146 -10.510 15.103 1.00 52.69 94 MET A CA 1
ATOM 717 C C . MET A 1 94 ? -6.887 -9.990 14.405 1.00 52.69 94 MET A C 1
ATOM 719 O O . MET A 1 94 ? -5.979 -9.445 15.030 1.00 52.69 94 MET A O 1
ATOM 723 N N . LYS A 1 95 ? -6.793 -10.226 13.098 1.00 65.19 95 LYS A N 1
ATOM 724 C CA . LYS A 1 95 ? -5.598 -9.914 12.320 1.00 65.19 95 LYS A CA 1
ATOM 725 C C . LYS A 1 95 ? -5.758 -8.528 11.723 1.00 65.19 95 LYS A C 1
ATOM 727 O O . LYS A 1 95 ? -6.671 -8.310 10.933 1.00 65.19 95 LYS A O 1
ATOM 732 N N . VAL A 1 96 ? -4.858 -7.615 12.082 1.00 63.38 96 VAL A N 1
ATOM 733 C CA . VAL A 1 96 ? -4.803 -6.287 11.465 1.00 63.38 96 VAL A CA 1
ATOM 734 C C . VAL A 1 96 ? -4.554 -6.477 9.962 1.00 63.38 96 VAL A C 1
ATOM 736 O O . VAL A 1 96 ? -3.550 -7.100 9.584 1.00 63.38 96 VAL A O 1
ATOM 739 N N . PRO A 1 97 ? -5.468 -6.016 9.092 1.00 66.12 97 PRO A N 1
ATOM 740 C CA . PRO A 1 97 ? -5.304 -6.144 7.657 1.00 66.12 97 PRO A CA 1
ATOM 741 C C . PRO A 1 97 ? -4.114 -5.282 7.233 1.00 66.12 97 PRO A C 1
ATOM 743 O O . PRO A 1 97 ? -3.945 -4.147 7.674 1.00 66.12 97 PRO A O 1
ATOM 746 N N . LYS A 1 98 ? -3.224 -5.848 6.417 1.00 82.31 98 LYS A N 1
ATOM 747 C CA . LYS A 1 98 ? -2.001 -5.145 6.028 1.00 82.31 98 LYS A CA 1
ATOM 748 C C . LYS A 1 98 ? -2.259 -4.194 4.882 1.00 82.31 98 LYS A C 1
ATOM 750 O O . LYS A 1 98 ? -2.891 -4.568 3.895 1.00 82.31 98 LYS A O 1
ATOM 755 N N . LEU A 1 99 ? -1.685 -3.006 5.014 1.00 90.19 99 LEU A N 1
ATOM 756 C CA . LEU A 1 99 ? -1.847 -1.899 4.090 1.00 90.19 99 LEU A CA 1
ATOM 757 C C . LEU A 1 99 ? -0.866 -1.987 2.912 1.00 90.19 99 LEU A C 1
ATOM 759 O O . LEU A 1 99 ? 0.346 -1.820 3.066 1.00 90.19 99 LEU A O 1
ATOM 763 N N . LEU A 1 100 ? -1.408 -2.198 1.717 1.00 93.25 100 LEU A N 1
ATOM 764 C CA . LEU A 1 100 ? -0.738 -1.980 0.445 1.00 93.25 100 LEU A CA 1
ATOM 765 C C . LEU A 1 100 ? -0.920 -0.514 0.036 1.00 93.25 100 LEU A C 1
ATOM 767 O O . LEU A 1 100 ? -2.038 -0.064 -0.220 1.00 93.25 100 LEU A O 1
ATOM 771 N N . GLN A 1 101 ? 0.181 0.233 -0.013 1.00 93.06 101 GLN A N 1
ATOM 772 C CA . GLN A 1 101 ? 0.184 1.632 -0.444 1.00 93.06 101 GLN A CA 1
ATOM 773 C C . GLN A 1 101 ? 0.579 1.712 -1.918 1.00 93.06 101 GLN A C 1
ATOM 775 O O . GLN A 1 101 ? 1.661 1.263 -2.299 1.00 93.06 101 GLN A O 1
ATOM 780 N N . LEU A 1 102 ? -0.292 2.288 -2.747 1.00 93.25 102 LEU A N 1
ATOM 781 C CA . LEU A 1 102 ? -0.066 2.442 -4.182 1.00 93.25 102 LEU A CA 1
ATOM 782 C C . LEU A 1 102 ? 0.196 3.913 -4.541 1.00 93.25 102 LEU A C 1
ATOM 784 O O . LEU A 1 102 ? -0.705 4.737 -4.363 1.00 93.25 102 LEU A O 1
ATOM 788 N N . PRO A 1 103 ? 1.378 4.269 -5.083 1.00 93.12 103 PRO A N 1
ATOM 789 C CA . PRO A 1 103 ? 1.650 5.611 -5.598 1.00 93.12 103 PRO A CA 1
ATOM 790 C C . PRO A 1 103 ? 0.966 5.794 -6.953 1.00 93.12 103 PRO A C 1
ATOM 792 O O . PRO A 1 103 ? 1.586 5.644 -8.007 1.00 93.12 103 PRO A O 1
ATOM 795 N N . ALA A 1 104 ? -0.329 6.096 -6.938 1.00 90.69 104 ALA A N 1
ATOM 796 C CA . ALA A 1 104 ? -1.140 6.095 -8.150 1.00 90.69 104 ALA A CA 1
ATOM 797 C C . ALA A 1 104 ? -0.587 7.064 -9.214 1.00 90.69 104 ALA A C 1
ATOM 799 O O . ALA A 1 104 ? -0.441 6.690 -10.375 1.00 90.69 104 ALA A O 1
ATOM 800 N N . ALA A 1 105 ? -0.122 8.244 -8.786 1.00 89.56 105 ALA A N 1
ATOM 801 C CA . ALA A 1 105 ? 0.476 9.246 -9.669 1.00 89.56 105 ALA A CA 1
ATOM 802 C C . ALA A 1 105 ? 1.744 8.763 -10.402 1.00 89.56 105 ALA A C 1
ATOM 804 O O . ALA A 1 105 ? 2.064 9.285 -11.468 1.00 89.56 105 ALA A O 1
ATOM 805 N N . GLN A 1 106 ? 2.463 7.782 -9.845 1.00 91.38 106 GLN A N 1
ATOM 806 C CA . GLN A 1 106 ? 3.670 7.198 -10.442 1.00 91.38 106 GLN A CA 1
ATOM 807 C C . GLN A 1 106 ? 3.366 5.979 -11.324 1.00 91.38 106 GLN A C 1
ATOM 809 O O . GLN A 1 106 ? 4.186 5.589 -12.152 1.00 91.38 106 GLN A O 1
ATOM 814 N N . LEU A 1 107 ? 2.192 5.371 -11.158 1.00 93.31 107 LEU A N 1
ATOM 815 C CA . LEU A 1 107 ? 1.773 4.137 -11.821 1.00 93.31 107 LEU A CA 1
ATOM 816 C C . LEU A 1 107 ? 0.928 4.410 -13.077 1.00 93.31 107 LEU A C 1
ATOM 818 O O . LEU A 1 107 ? 0.047 3.633 -13.425 1.00 93.31 107 LEU A O 1
ATOM 822 N N . GLN A 1 108 ? 1.214 5.488 -13.810 1.00 92.19 108 GLN A N 1
ATOM 823 C CA . GLN A 1 108 ? 0.433 5.891 -14.993 1.00 92.19 108 GLN A CA 1
ATOM 824 C C . GLN A 1 108 ? 0.480 4.874 -16.143 1.00 92.19 108 GLN A C 1
ATOM 826 O O . GLN A 1 108 ? -0.393 4.878 -17.005 1.00 92.19 108 GLN A O 1
ATOM 831 N N . GLN A 1 109 ? 1.494 4.004 -16.165 1.00 94.19 109 GLN A N 1
ATOM 832 C CA . GLN A 1 109 ? 1.654 2.927 -17.150 1.00 94.19 109 GLN A CA 1
ATOM 833 C C . GLN A 1 109 ? 0.971 1.618 -16.724 1.00 94.19 109 GLN A C 1
ATOM 835 O O . GLN A 1 109 ? 1.050 0.625 -17.450 1.00 94.19 109 GLN A O 1
ATOM 840 N N . LEU A 1 110 ? 0.322 1.592 -15.555 1.00 96.75 110 LEU A N 1
ATOM 841 C CA . LEU A 1 110 ? -0.315 0.396 -15.025 1.00 96.75 110 LEU A CA 1
ATOM 842 C C . LEU A 1 110 ? -1.553 0.055 -15.852 1.00 96.75 110 LEU A C 1
ATOM 844 O O . LEU A 1 110 ? -2.510 0.816 -15.905 1.00 96.75 110 LEU A O 1
ATOM 848 N N . GLN A 1 111 ? -1.526 -1.116 -16.481 1.00 97.06 111 GLN A N 1
ATOM 849 C CA . GLN A 1 111 ? -2.594 -1.638 -17.330 1.00 97.06 111 GLN A CA 1
ATOM 850 C C . GLN A 1 111 ? -3.461 -2.660 -16.598 1.00 97.06 111 GLN A C 1
ATOM 852 O O . GLN A 1 111 ? -4.658 -2.742 -16.868 1.00 97.06 111 GLN A O 1
ATOM 857 N N . LYS A 1 112 ? -2.867 -3.433 -15.681 1.00 97.69 112 LYS A N 1
ATOM 858 C CA . LYS A 1 112 ? -3.562 -4.443 -14.877 1.00 97.69 112 LYS A CA 1
ATOM 859 C C . LYS A 1 112 ? -3.251 -4.268 -13.393 1.00 97.69 112 LYS A C 1
ATOM 861 O O . LYS A 1 112 ? -2.082 -4.326 -13.011 1.00 97.69 112 LYS A O 1
ATOM 866 N N . LEU A 1 113 ? -4.295 -4.137 -12.578 1.00 97.06 113 LEU A N 1
ATOM 867 C CA . LEU A 1 113 ? -4.237 -4.165 -11.119 1.00 97.06 113 LEU A CA 1
ATOM 868 C C . LEU A 1 113 ? -5.140 -5.288 -10.607 1.00 97.06 113 LEU A C 1
ATOM 870 O O . LEU A 1 113 ? -6.342 -5.269 -10.843 1.00 97.06 113 LEU A O 1
ATOM 874 N N . ASP A 1 114 ? -4.555 -6.261 -9.926 1.00 96.94 114 ASP A N 1
ATOM 875 C CA . ASP A 1 114 ? -5.245 -7.437 -9.402 1.00 96.94 114 ASP A CA 1
ATOM 876 C C . ASP A 1 114 ? -4.827 -7.621 -7.944 1.00 96.94 114 ASP A C 1
ATOM 878 O O . ASP A 1 114 ? -3.649 -7.842 -7.664 1.00 96.94 114 ASP A O 1
ATOM 882 N N . VAL A 1 115 ? -5.748 -7.415 -7.010 1.00 95.38 115 VAL A N 1
ATOM 883 C CA . VAL A 1 115 ? -5.456 -7.396 -5.577 1.00 95.38 115 VAL A CA 1
ATOM 884 C C . VAL A 1 115 ? -6.466 -8.259 -4.833 1.00 95.38 115 VAL A C 1
ATOM 886 O O . VAL A 1 115 ? -7.674 -8.040 -4.921 1.00 95.38 115 VAL A O 1
ATOM 889 N N . LEU A 1 116 ? -5.951 -9.212 -4.062 1.00 93.56 116 LEU A N 1
ATOM 890 C CA . LEU A 1 116 ? -6.718 -10.176 -3.288 1.00 93.56 116 LEU A CA 1
ATOM 891 C C . LEU A 1 116 ? -6.312 -10.111 -1.807 1.00 93.56 116 LEU A C 1
ATOM 893 O O . LEU A 1 116 ? -5.128 -10.229 -1.480 1.00 93.56 116 LEU A O 1
ATOM 897 N N . GLN A 1 117 ? -7.304 -9.985 -0.919 1.00 90.62 117 GLN A N 1
ATOM 898 C CA . GLN A 1 117 ? -7.167 -10.148 0.538 1.00 90.62 117 GLN A CA 1
ATOM 899 C C . GLN A 1 117 ? -6.169 -9.195 1.227 1.00 90.62 117 GLN A C 1
ATOM 901 O O . GLN A 1 117 ? -5.437 -9.588 2.140 1.00 90.62 117 GLN A O 1
ATOM 906 N N . CYS A 1 118 ? -6.136 -7.917 0.843 1.00 90.50 118 CYS A N 1
ATOM 907 C CA . CYS A 1 118 ? -5.337 -6.913 1.555 1.00 90.50 118 CYS A CA 1
ATOM 908 C C . CYS A 1 118 ? -6.089 -5.600 1.788 1.00 90.50 118 CYS A C 1
ATOM 910 O O . CYS A 1 118 ? -7.107 -5.326 1.153 1.00 90.50 118 CYS A O 1
ATOM 912 N N . GLN A 1 119 ? -5.564 -4.768 2.692 1.00 91.06 119 GLN A N 1
ATOM 913 C CA . GLN A 1 119 ? -6.014 -3.387 2.800 1.00 91.06 119 GLN A CA 1
ATOM 914 C C . GLN A 1 119 ? -5.311 -2.572 1.716 1.00 91.06 119 GLN A C 1
ATOM 916 O O . GLN A 1 119 ? -4.105 -2.709 1.529 1.00 91.06 119 GLN A O 1
ATOM 921 N N . LEU A 1 120 ? -6.039 -1.743 0.986 1.00 91.75 120 LEU A N 1
ATOM 922 C CA . LEU A 1 120 ? -5.505 -0.907 -0.078 1.00 91.75 120 LEU A CA 1
ATOM 923 C C . LEU A 1 120 ? -5.599 0.556 0.343 1.00 91.75 120 LEU A C 1
ATOM 925 O O . LEU A 1 120 ? -6.593 0.984 0.926 1.00 91.75 120 LEU A O 1
ATOM 929 N N . SER A 1 121 ? -4.559 1.319 0.031 1.00 91.44 121 SER A N 1
ATOM 930 C CA . SER A 1 121 ? -4.625 2.776 0.067 1.00 91.44 121 SER A CA 1
ATOM 931 C C . SER A 1 121 ? -3.895 3.366 -1.117 1.00 91.44 121 SER A C 1
ATOM 933 O O . SER A 1 121 ? -2.840 2.874 -1.533 1.00 91.44 121 SER A O 1
ATOM 935 N N . PHE A 1 122 ? -4.450 4.445 -1.646 1.00 89.00 122 PHE A N 1
ATOM 936 C CA . PHE A 1 122 ? -3.861 5.131 -2.781 1.00 89.00 122 PHE A CA 1
ATOM 937 C C . PHE A 1 122 ? -3.238 6.450 -2.343 1.00 89.00 122 PHE A C 1
ATOM 939 O O . PHE A 1 122 ? -3.881 7.309 -1.739 1.00 89.00 122 PHE A O 1
ATOM 946 N N . HIS A 1 123 ? -1.967 6.617 -2.687 1.00 86.69 123 HIS A N 1
ATOM 947 C CA . HIS A 1 123 ? -1.198 7.812 -2.402 1.00 86.69 123 HIS A CA 1
ATOM 948 C C . HIS A 1 123 ? -1.154 8.705 -3.642 1.00 86.69 123 HIS A C 1
ATOM 950 O O . HIS A 1 123 ? -0.700 8.280 -4.708 1.00 86.69 123 HIS A O 1
ATOM 956 N N . ALA A 1 124 ? -1.636 9.940 -3.506 1.00 74.94 124 ALA A N 1
ATOM 957 C CA . ALA A 1 124 ? -1.728 10.894 -4.610 1.00 74.94 124 ALA A CA 1
ATOM 958 C C . ALA A 1 124 ? -0.513 11.828 -4.729 1.00 74.94 124 ALA A C 1
ATOM 960 O O . ALA A 1 124 ? -0.435 12.583 -5.697 1.00 74.94 124 ALA A O 1
ATOM 961 N N . ASP A 1 125 ? 0.426 11.812 -3.774 1.00 68.12 125 ASP A N 1
ATOM 962 C CA . ASP A 1 125 ? 1.475 12.834 -3.758 1.00 68.12 125 ASP A CA 1
ATOM 963 C C . ASP A 1 125 ? 2.446 12.686 -4.934 1.00 68.12 125 ASP A C 1
ATOM 965 O O . ASP A 1 125 ? 3.320 11.820 -4.973 1.00 68.12 125 ASP A O 1
ATOM 969 N N . ALA A 1 126 ? 2.316 13.619 -5.874 1.00 55.00 126 ALA A N 1
ATOM 970 C CA . ALA A 1 126 ? 3.249 13.852 -6.968 1.00 55.00 126 ALA A CA 1
ATOM 971 C C . ALA A 1 126 ? 4.529 14.588 -6.515 1.00 55.00 126 ALA A C 1
ATOM 973 O O . ALA A 1 126 ? 5.499 14.661 -7.269 1.00 55.00 126 ALA A O 1
ATOM 974 N N . ARG A 1 127 ? 4.558 15.138 -5.289 1.00 52.53 127 ARG A N 1
ATOM 975 C CA . ARG A 1 127 ? 5.633 16.040 -4.829 1.00 52.53 127 ARG A CA 1
ATOM 976 C C . ARG A 1 127 ? 7.001 15.367 -4.679 1.00 52.53 127 ARG A C 1
ATOM 978 O O . ARG A 1 127 ? 8.010 16.041 -4.844 1.00 52.53 127 ARG A O 1
ATOM 985 N N . SER A 1 128 ? 7.070 14.052 -4.471 1.00 50.19 128 SER A N 1
ATOM 986 C CA . SER A 1 128 ? 8.359 13.346 -4.374 1.00 50.19 128 SER A CA 1
ATOM 987 C C . SER A 1 128 ? 9.052 13.109 -5.723 1.00 50.19 128 SER A C 1
ATOM 989 O O . SER A 1 128 ? 10.230 12.761 -5.737 1.00 50.19 128 SER A O 1
ATOM 991 N N . LEU A 1 129 ? 8.374 13.318 -6.861 1.00 49.09 129 LEU A N 1
ATOM 992 C CA . LEU A 1 129 ? 8.994 13.137 -8.181 1.00 49.09 129 LEU A CA 1
ATOM 993 C C . LEU A 1 129 ? 9.963 14.267 -8.548 1.00 49.09 129 LEU A C 1
ATOM 995 O O . LEU A 1 129 ? 10.972 14.004 -9.198 1.00 49.09 129 LEU A O 1
ATOM 999 N N . GLN A 1 130 ? 9.724 15.499 -8.086 1.00 49.84 130 GLN A N 1
ATOM 1000 C CA . GLN A 1 130 ? 10.625 16.620 -8.386 1.00 49.84 130 GLN A CA 1
ATOM 1001 C C . GLN A 1 130 ? 11.976 16.517 -7.664 1.00 49.84 130 GLN A C 1
ATOM 1003 O O . GLN A 1 130 ? 12.961 17.072 -8.140 1.00 49.84 130 GLN A O 1
ATOM 1008 N N . GLN A 1 131 ? 12.056 15.765 -6.565 1.00 49.00 131 GLN A N 1
ATOM 1009 C CA . GLN A 1 131 ? 13.281 15.667 -5.769 1.00 49.00 131 GLN A CA 1
ATOM 1010 C C . GLN A 1 131 ? 14.208 14.514 -6.200 1.00 49.00 131 GLN A C 1
ATOM 1012 O O . GLN A 1 131 ? 15.376 14.501 -5.829 1.00 49.00 131 GLN A O 1
ATOM 1017 N N . LEU A 1 132 ? 13.724 13.563 -7.010 1.00 47.62 132 LEU A N 1
ATOM 1018 C CA . LEU A 1 132 ? 14.523 12.439 -7.530 1.00 47.62 132 LEU A CA 1
ATOM 1019 C C . LEU A 1 132 ? 15.097 12.681 -8.938 1.00 47.62 132 LEU A C 1
ATOM 1021 O O . LEU A 1 132 ? 15.947 11.908 -9.375 1.00 47.62 132 LEU A O 1
ATOM 1025 N N . GLN A 1 133 ? 14.669 13.740 -9.636 1.00 48.19 133 GLN A N 1
ATOM 1026 C CA . GLN A 1 133 ? 15.177 14.116 -10.965 1.00 48.19 133 GLN A CA 1
ATOM 1027 C C . GLN A 1 133 ? 16.072 15.370 -10.983 1.00 48.19 133 GLN A C 1
ATOM 1029 O O . GLN A 1 133 ? 16.545 15.734 -12.057 1.00 48.19 133 GLN A O 1
ATOM 1034 N N . GLN A 1 134 ? 16.359 16.010 -9.843 1.00 37.97 134 GLN A N 1
ATOM 1035 C CA . GLN A 1 134 ? 17.314 17.127 -9.794 1.00 37.97 134 GLN A CA 1
ATOM 1036 C C . GLN A 1 134 ? 18.646 16.714 -9.142 1.00 37.97 134 GLN A C 1
ATOM 1038 O O . GLN A 1 134 ? 18.641 16.245 -8.002 1.00 37.97 134 GLN A O 1
ATOM 1043 N N . PRO A 1 135 ? 19.793 16.885 -9.827 1.00 41.75 135 PRO A N 1
ATOM 1044 C CA . PRO A 1 135 ? 21.098 16.853 -9.184 1.00 41.75 135 PRO A CA 1
ATOM 1045 C C . PRO A 1 135 ? 21.285 18.126 -8.342 1.00 41.75 135 PRO A C 1
ATOM 1047 O O . PRO A 1 135 ? 21.005 19.221 -8.816 1.00 41.75 135 PRO A O 1
ATOM 1050 N N . GLU A 1 136 ? 21.709 17.934 -7.088 1.00 36.06 136 GLU A N 1
ATOM 1051 C CA . GLU A 1 136 ? 22.153 18.922 -6.089 1.00 36.06 136 GLU A CA 1
ATOM 1052 C C . GLU A 1 136 ? 22.103 20.408 -6.491 1.00 36.06 136 GLU A C 1
ATOM 1054 O O . GLU A 1 136 ? 23.011 20.938 -7.128 1.00 36.06 136 GLU A O 1
ATOM 1059 N N . ALA A 1 137 ? 21.105 21.117 -5.967 1.00 36.38 137 ALA A N 1
ATOM 1060 C CA . ALA A 1 137 ? 21.264 22.513 -5.593 1.00 36.38 137 ALA A CA 1
ATOM 1061 C C . ALA A 1 137 ? 20.651 22.703 -4.199 1.00 36.38 137 ALA A C 1
ATOM 1063 O O . ALA A 1 137 ? 19.497 22.360 -3.945 1.00 36.38 137 ALA A O 1
ATOM 1064 N N . THR A 1 138 ? 21.484 23.182 -3.282 1.00 43.66 138 THR A N 1
ATOM 1065 C CA . THR A 1 138 ? 21.221 23.508 -1.873 1.00 43.66 138 THR A CA 1
ATOM 1066 C C . THR A 1 138 ? 19.839 24.129 -1.610 1.00 43.66 138 THR A C 1
ATOM 1068 O O . THR A 1 138 ? 19.570 25.211 -2.135 1.00 43.66 138 THR A O 1
ATOM 1071 N N . PRO A 1 139 ? 18.992 23.539 -0.743 1.00 44.53 139 PRO A N 1
ATOM 1072 C CA . PRO A 1 139 ? 17.788 24.205 -0.272 1.00 44.53 139 PRO A CA 1
ATOM 1073 C C . PRO A 1 139 ? 18.043 24.926 1.059 1.00 44.53 139 PRO A C 1
ATOM 1075 O O . PRO A 1 139 ? 18.227 24.309 2.108 1.00 44.53 139 PRO A O 1
ATOM 1078 N N . THR A 1 140 ? 18.002 26.255 1.003 1.00 43.59 140 THR A N 1
ATOM 1079 C CA . THR A 1 140 ? 17.888 27.140 2.166 1.00 43.59 140 THR A CA 1
ATOM 1080 C C . THR A 1 140 ? 16.406 27.384 2.464 1.00 43.59 140 THR A C 1
ATOM 1082 O O . THR A 1 140 ? 15.689 27.863 1.595 1.00 43.59 140 THR A O 1
ATOM 1085 N N . LEU A 1 141 ? 16.002 27.068 3.702 1.00 51.22 141 LEU A N 1
ATOM 1086 C CA . LEU A 1 141 ? 14.851 27.567 4.482 1.00 51.22 141 LEU A CA 1
ATOM 1087 C C . LEU A 1 141 ? 13.454 27.612 3.825 1.00 51.22 141 LEU A C 1
ATOM 1089 O O . LEU A 1 141 ? 13.180 28.432 2.961 1.00 51.22 141 LEU A O 1
ATOM 1093 N N . ALA A 1 142 ? 12.504 26.872 4.403 1.00 38.41 142 ALA A N 1
ATOM 1094 C CA . ALA A 1 142 ? 11.442 27.445 5.246 1.00 38.41 142 ALA A CA 1
ATOM 1095 C C . ALA A 1 142 ? 10.341 26.405 5.495 1.00 38.41 142 ALA A C 1
ATOM 1097 O O . ALA A 1 142 ? 9.767 25.821 4.576 1.00 38.41 142 ALA A O 1
ATOM 1098 N N . SER A 1 143 ? 10.040 26.203 6.773 1.00 48.41 143 SER A N 1
ATOM 1099 C CA . SER A 1 143 ? 8.907 25.436 7.272 1.00 48.41 143 SER A CA 1
ATOM 1100 C C . SER A 1 143 ? 7.601 25.921 6.644 1.00 48.41 143 SER A C 1
ATOM 1102 O O . SER A 1 143 ? 7.260 27.098 6.718 1.00 48.41 143 SER A O 1
ATOM 1104 N N . SER A 1 144 ? 6.841 25.007 6.051 1.00 37.16 144 SER A N 1
ATOM 1105 C CA . SER A 1 144 ? 5.444 25.241 5.687 1.00 37.16 144 SER A CA 1
ATOM 1106 C C . SER A 1 144 ? 4.625 24.025 6.079 1.00 37.16 144 SER A C 1
ATOM 1108 O O . SER A 1 144 ? 4.399 23.093 5.307 1.00 37.16 144 SER A O 1
ATOM 1110 N N . SER A 1 145 ? 4.202 24.061 7.337 1.00 43.94 145 SER A N 1
ATOM 1111 C CA . SER A 1 145 ? 3.170 23.227 7.931 1.00 43.94 145 SER A CA 1
ATOM 1112 C C . SER A 1 145 ? 1.861 23.471 7.180 1.00 43.94 145 SER A C 1
ATOM 1114 O O . SER A 1 145 ? 1.143 24.427 7.452 1.00 43.94 145 SER A O 1
ATOM 1116 N N . SER A 1 146 ? 1.552 22.628 6.199 1.00 38.81 146 SER A N 1
ATOM 1117 C CA . SER A 1 146 ? 0.221 22.589 5.595 1.00 38.81 146 SER A CA 1
ATOM 1118 C C . SER A 1 146 ? -0.318 21.172 5.702 1.00 38.81 146 SER A C 1
ATOM 1120 O O . SER A 1 146 ? 0.085 20.254 4.993 1.00 38.81 146 SER A O 1
ATOM 1122 N N . SER A 1 147 ? -1.221 21.008 6.663 1.00 41.38 147 SER A N 1
ATOM 1123 C CA . SER A 1 147 ? -2.015 19.816 6.926 1.00 41.38 147 SER A CA 1
ATOM 1124 C C . SER A 1 147 ? -2.922 19.505 5.733 1.00 41.38 147 SER A C 1
ATOM 1126 O O . SER A 1 147 ? -4.120 19.776 5.759 1.00 41.38 147 SER A O 1
ATOM 1128 N N . SER A 1 148 ? -2.383 18.934 4.657 1.00 43.31 148 SER A N 1
ATOM 1129 C CA . SER A 1 148 ? -3.177 18.523 3.499 1.00 43.31 148 SER A CA 1
ATOM 1130 C C . SER A 1 148 ? -3.791 17.139 3.725 1.00 43.31 148 SER A C 1
ATOM 1132 O O . SER A 1 148 ? -3.443 16.168 3.060 1.00 43.31 148 SER A O 1
ATOM 1134 N N . ARG A 1 149 ? -4.782 17.046 4.624 1.00 45.06 149 ARG A N 1
ATOM 1135 C CA . ARG A 1 149 ? -5.664 15.863 4.776 1.00 45.06 149 ARG A CA 1
ATOM 1136 C C . ARG A 1 149 ? -6.618 15.659 3.573 1.00 45.06 149 ARG A C 1
ATOM 1138 O O . ARG A 1 149 ? -7.568 14.892 3.668 1.00 45.06 149 ARG A O 1
ATOM 1145 N N . GLY A 1 150 ? -6.383 16.334 2.441 1.00 44.94 150 GLY A N 1
ATOM 1146 C CA . GLY A 1 150 ? -7.250 16.335 1.253 1.00 44.94 150 GLY A CA 1
ATOM 1147 C C . GLY A 1 150 ? -6.702 15.613 0.014 1.00 44.94 150 GLY A C 1
ATOM 1148 O O . GLY A 1 150 ? -7.382 15.599 -1.009 1.00 44.94 150 GLY A O 1
ATOM 1149 N N . GLY A 1 151 ? -5.503 15.020 0.071 1.00 51.84 151 GLY A N 1
ATOM 1150 C CA . GLY A 1 151 ? -4.807 14.516 -1.122 1.00 51.84 151 GLY A CA 1
ATOM 1151 C C . GLY A 1 151 ? -5.420 13.279 -1.796 1.00 51.84 151 GLY A C 1
ATOM 1152 O O . GLY A 1 151 ? -5.227 13.089 -2.990 1.00 51.84 151 GLY A O 1
ATOM 1153 N N . SER A 1 152 ? -6.188 12.436 -1.097 1.00 55.94 152 SER A N 1
ATOM 1154 C CA . SER A 1 152 ? -6.575 11.123 -1.652 1.00 55.94 152 SER A CA 1
ATOM 1155 C C . SER A 1 152 ? -7.760 11.136 -2.623 1.00 55.94 152 SER A C 1
ATOM 1157 O O . SER A 1 152 ? -8.025 10.115 -3.256 1.00 55.94 152 SER A O 1
ATOM 1159 N N . ARG A 1 153 ? -8.467 12.268 -2.781 1.00 57.91 153 ARG A N 1
ATOM 1160 C CA . ARG A 1 153 ? -9.773 12.323 -3.473 1.00 57.91 153 ARG A CA 1
ATOM 1161 C C . ARG A 1 153 ? -9.762 11.867 -4.938 1.00 57.91 153 ARG A C 1
ATOM 1163 O O . ARG A 1 153 ? -10.818 11.544 -5.466 1.00 57.91 153 ARG A O 1
ATOM 1170 N N . HIS A 1 154 ? -8.597 11.811 -5.582 1.00 66.44 154 HIS A N 1
ATOM 1171 C CA . HIS A 1 154 ? -8.482 11.491 -7.007 1.00 66.44 154 HIS A CA 1
ATOM 1172 C C . HIS A 1 154 ? -7.361 10.499 -7.332 1.00 66.44 154 HIS A C 1
ATOM 1174 O O . HIS A 1 154 ? -6.952 10.400 -8.485 1.00 66.44 154 HIS A O 1
ATOM 1180 N N . ALA A 1 155 ? -6.852 9.738 -6.361 1.00 79.12 155 ALA A N 1
ATOM 1181 C CA . ALA A 1 155 ? -5.665 8.922 -6.600 1.00 79.12 155 ALA A CA 1
ATOM 1182 C C . ALA A 1 155 ? -5.868 7.895 -7.737 1.00 79.12 155 ALA A C 1
ATOM 1184 O O . ALA A 1 155 ? -5.060 7.858 -8.661 1.00 79.12 155 ALA A O 1
ATOM 1185 N N . LEU A 1 156 ? -6.991 7.164 -7.772 1.00 84.00 156 LEU A N 1
ATOM 1186 C CA . LEU A 1 156 ? -7.281 6.226 -8.868 1.00 84.00 156 LEU A CA 1
ATOM 1187 C C . LEU A 1 156 ? -7.413 6.887 -10.245 1.00 84.00 156 LEU A C 1
ATOM 1189 O O . LEU A 1 156 ? -7.050 6.264 -11.235 1.00 84.00 156 LEU A O 1
ATOM 1193 N N . SER A 1 157 ? -7.853 8.147 -10.320 1.00 85.62 157 SER A N 1
ATOM 1194 C CA . SER A 1 157 ? -8.007 8.849 -11.607 1.00 85.62 157 SER A CA 1
ATOM 1195 C C . SER A 1 157 ? -6.689 9.062 -12.354 1.00 85.62 157 SER A C 1
ATOM 1197 O O . SER A 1 157 ? -6.681 9.265 -13.563 1.00 85.62 157 SER A O 1
ATOM 1199 N N . SER A 1 158 ? -5.558 8.968 -11.648 1.00 89.00 158 SER A N 1
ATOM 1200 C CA . SER A 1 158 ? -4.230 9.058 -12.261 1.00 89.00 158 SER A CA 1
ATOM 1201 C C . SER A 1 158 ? -3.811 7.791 -13.020 1.00 89.00 158 SER A C 1
ATOM 1203 O O . SER A 1 158 ? -2.885 7.843 -13.827 1.00 89.00 158 SER A O 1
ATOM 1205 N N . LEU A 1 159 ? -4.506 6.663 -12.823 1.00 91.25 159 LEU A N 1
ATOM 1206 C CA . LEU A 1 159 ? -4.234 5.390 -13.498 1.00 91.25 159 LEU A CA 1
ATOM 1207 C C . LEU A 1 159 ? -4.943 5.306 -14.859 1.00 91.25 159 LEU A C 1
ATOM 1209 O O . LEU A 1 159 ? -5.629 4.334 -15.156 1.00 91.25 159 LEU A O 1
ATOM 1213 N N . THR A 1 160 ? -4.793 6.321 -15.705 1.00 90.31 160 THR A N 1
ATOM 1214 C CA . THR A 1 160 ? -5.547 6.459 -16.969 1.00 90.31 160 THR A CA 1
ATOM 1215 C C . THR A 1 160 ? -5.316 5.324 -17.977 1.00 90.31 160 THR A C 1
ATOM 1217 O O . THR A 1 160 ? -6.174 5.069 -18.826 1.00 90.31 160 THR A O 1
ATOM 1220 N N . SER A 1 161 ? -4.190 4.610 -17.869 1.00 94.44 161 SER A N 1
ATOM 1221 C CA . SER A 1 161 ? -3.867 3.441 -18.702 1.00 94.44 161 SER A CA 1
ATOM 1222 C C . SER A 1 161 ? -4.470 2.126 -18.197 1.00 94.44 161 SER A C 1
ATOM 1224 O O . SER A 1 161 ? -4.239 1.082 -18.812 1.00 94.44 161 SER A O 1
ATOM 1226 N N . LEU A 1 162 ? -5.200 2.137 -17.078 1.00 96.31 162 LEU A N 1
ATOM 1227 C CA . LEU A 1 162 ? -5.734 0.922 -16.474 1.00 96.31 162 LEU A CA 1
ATOM 1228 C C . LEU A 1 162 ? -6.830 0.324 -17.361 1.00 96.31 162 LEU A C 1
ATOM 1230 O O . LEU A 1 162 ? -7.851 0.950 -17.625 1.00 96.31 162 LEU A O 1
ATOM 1234 N N . THR A 1 163 ? -6.615 -0.917 -17.791 1.00 97.25 163 THR A N 1
ATOM 1235 C CA . THR A 1 163 ? -7.550 -1.686 -18.633 1.00 97.25 163 THR A CA 1
ATOM 1236 C C . THR A 1 163 ? -8.245 -2.797 -17.856 1.00 97.25 163 THR A C 1
ATOM 1238 O O . THR A 1 163 ? -9.356 -3.190 -18.202 1.00 97.25 163 THR A O 1
ATOM 1241 N N . SER A 1 164 ? -7.616 -3.292 -16.789 1.00 97.81 164 SER A N 1
ATOM 1242 C CA . SER A 1 164 ? -8.109 -4.406 -15.987 1.00 97.81 164 SER A CA 1
ATOM 1243 C C . SER A 1 164 ? -7.915 -4.113 -14.502 1.00 97.81 164 SER A C 1
ATOM 1245 O O . SER A 1 164 ? -6.787 -3.901 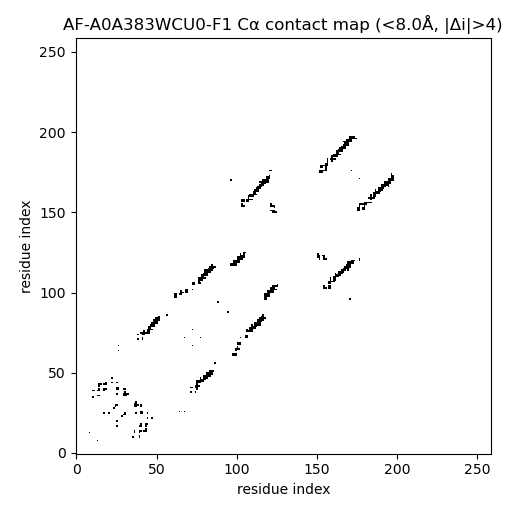-14.048 1.00 97.81 164 SER A O 1
ATOM 1247 N N . LEU A 1 165 ? -9.021 -4.086 -13.758 1.00 96.69 165 LEU A N 1
ATOM 1248 C CA . LEU A 1 165 ? -9.061 -3.912 -12.311 1.00 96.69 165 LEU A CA 1
ATOM 1249 C C . LEU A 1 165 ? -9.810 -5.081 -11.671 1.00 96.69 165 LEU A C 1
ATOM 1251 O O . LEU A 1 165 ? -11.005 -5.256 -11.905 1.00 96.69 165 LEU A O 1
ATOM 1255 N N . ALA A 1 166 ? -9.120 -5.843 -10.830 1.00 96.94 166 ALA A N 1
ATOM 1256 C CA . ALA A 1 166 ? -9.702 -6.889 -10.004 1.00 96.94 166 ALA A CA 1
ATOM 1257 C C . ALA A 1 166 ? -9.373 -6.622 -8.532 1.00 96.94 166 ALA A C 1
ATOM 1259 O O . ALA A 1 166 ? -8.206 -6.569 -8.156 1.00 96.94 166 ALA A O 1
ATOM 1260 N N . LEU A 1 167 ? -10.400 -6.435 -7.704 1.00 95.75 167 LEU A N 1
ATOM 1261 C CA . LEU A 1 167 ? -10.283 -6.284 -6.255 1.00 95.75 167 LEU A CA 1
ATOM 1262 C C . LEU A 1 167 ? -11.185 -7.327 -5.596 1.00 95.75 167 LEU A C 1
ATOM 1264 O O . LEU A 1 167 ? -12.405 -7.287 -5.766 1.00 95.75 167 LEU A O 1
ATOM 1268 N N . GLN A 1 168 ? -10.596 -8.259 -4.854 1.00 95.12 168 GLN A N 1
ATOM 1269 C CA . GLN A 1 168 ? -11.328 -9.319 -4.167 1.00 95.12 168 GLN A CA 1
ATOM 1270 C C . GLN A 1 168 ? -10.946 -9.377 -2.685 1.00 95.12 168 GLN A C 1
ATOM 1272 O O . GLN A 1 168 ? -9.767 -9.411 -2.343 1.00 95.12 168 GLN A O 1
ATOM 1277 N N . ASP A 1 169 ? -11.939 -9.384 -1.794 1.00 93.00 169 ASP A N 1
ATOM 1278 C CA . ASP A 1 169 ? -11.735 -9.359 -0.338 1.00 93.00 169 ASP A CA 1
ATOM 1279 C C . ASP A 1 169 ? -10.828 -8.193 0.116 1.00 93.00 169 ASP A C 1
ATOM 1281 O O . ASP A 1 169 ? -10.001 -8.335 1.018 1.00 93.00 169 ASP A O 1
ATOM 1285 N N . VAL A 1 170 ? -10.933 -7.043 -0.556 1.00 91.88 170 VAL A N 1
ATOM 1286 C CA . VAL A 1 170 ? -10.087 -5.867 -0.309 1.00 91.88 170 VAL A CA 1
ATOM 1287 C C . VAL A 1 170 ? -10.777 -4.906 0.649 1.00 91.88 170 VAL A C 1
ATOM 1289 O O . VAL A 1 170 ? -11.959 -4.599 0.496 1.00 91.88 170 VAL A O 1
ATOM 1292 N N . GLU A 1 171 ? -10.020 -4.368 1.601 1.00 91.62 171 GLU A N 1
ATOM 1293 C CA . GLU A 1 171 ? -10.474 -3.275 2.461 1.00 91.62 171 GLU A CA 1
ATOM 1294 C C . GLU A 1 171 ? -9.838 -1.954 2.017 1.00 91.62 171 GLU A C 1
ATOM 1296 O O . GLU A 1 171 ? -8.622 -1.804 2.014 1.00 91.62 171 GLU A O 1
ATOM 1301 N N . LEU A 1 172 ? -10.643 -0.978 1.628 1.00 90.25 172 LEU A N 1
ATOM 1302 C CA . LEU A 1 172 ? -10.181 0.337 1.197 1.00 90.25 172 LEU A CA 1
ATOM 1303 C C . LEU A 1 172 ? -10.063 1.272 2.390 1.00 90.25 172 LEU A C 1
ATOM 1305 O O . LEU A 1 172 ? -10.950 1.302 3.244 1.00 90.25 172 LEU A O 1
ATOM 1309 N N . ALA A 1 173 ? -9.007 2.078 2.441 1.00 86.50 173 ALA A N 1
ATOM 1310 C CA . ALA A 1 173 ? -8.794 3.004 3.549 1.00 86.50 173 ALA A CA 1
ATOM 1311 C C . ALA A 1 173 ? -9.837 4.136 3.593 1.00 86.50 173 ALA A C 1
ATOM 1313 O O . ALA A 1 173 ? -10.101 4.692 4.659 1.00 86.50 173 ALA A O 1
ATOM 1314 N N . SER A 1 174 ? -10.420 4.496 2.446 1.00 83.12 174 SER A N 1
ATOM 1315 C CA . SER A 1 174 ? -11.404 5.574 2.339 1.00 83.12 174 SER A CA 1
ATOM 1316 C C . SER A 1 174 ? -12.380 5.326 1.186 1.00 83.12 174 SER A C 1
ATOM 1318 O O . SER A 1 174 ? -11.966 4.858 0.126 1.00 83.12 174 SER A O 1
ATOM 1320 N N . PRO A 1 175 ? -13.666 5.703 1.326 1.00 78.44 175 PRO A N 1
ATOM 1321 C CA . PRO A 1 175 ? -14.629 5.585 0.230 1.00 78.44 175 PRO A CA 1
ATOM 1322 C C . PRO A 1 175 ? -14.291 6.518 -0.944 1.00 78.44 175 PRO A C 1
ATOM 1324 O O . PRO A 1 175 ? -14.678 6.251 -2.079 1.00 78.44 175 PRO A O 1
ATOM 1327 N N . ALA A 1 176 ? -13.535 7.594 -0.691 1.00 79.62 176 ALA A N 1
ATOM 1328 C CA . ALA A 1 176 ? -13.116 8.544 -1.719 1.00 79.62 176 ALA A CA 1
ATOM 1329 C C . ALA A 1 176 ? -12.169 7.921 -2.759 1.00 79.62 176 ALA A C 1
ATOM 1331 O O . ALA A 1 176 ? -12.035 8.454 -3.856 1.00 79.62 176 ALA A O 1
ATOM 1332 N N . GLU A 1 177 ? -11.537 6.788 -2.441 1.00 79.44 177 GLU A N 1
ATOM 1333 C CA . GLU A 1 177 ? -10.597 6.122 -3.342 1.00 79.44 177 GLU A CA 1
ATOM 1334 C C . GLU A 1 177 ? -11.292 5.596 -4.602 1.00 79.44 177 GLU A C 1
ATOM 1336 O O . GLU A 1 177 ? -10.727 5.699 -5.687 1.00 79.44 177 GLU A O 1
ATOM 1341 N N . LEU A 1 178 ? -12.542 5.129 -4.491 1.00 82.19 178 LEU A N 1
ATOM 1342 C CA . LEU A 1 178 ? -13.313 4.589 -5.619 1.00 82.19 178 LEU A CA 1
ATOM 1343 C C . LEU A 1 178 ? -13.944 5.658 -6.511 1.00 82.19 178 LEU A C 1
ATOM 1345 O O . LEU A 1 178 ? -14.331 5.354 -7.638 1.00 82.19 178 LEU A O 1
ATOM 1349 N N . VAL A 1 179 ? -14.031 6.909 -6.051 1.00 83.44 179 VAL A N 1
ATOM 1350 C CA . VAL A 1 179 ? -14.659 7.998 -6.821 1.00 83.44 179 VAL A CA 1
ATOM 1351 C C . VAL A 1 179 ? -13.926 8.232 -8.147 1.00 83.44 179 VAL A C 1
ATOM 1353 O O . VAL A 1 179 ? -14.545 8.6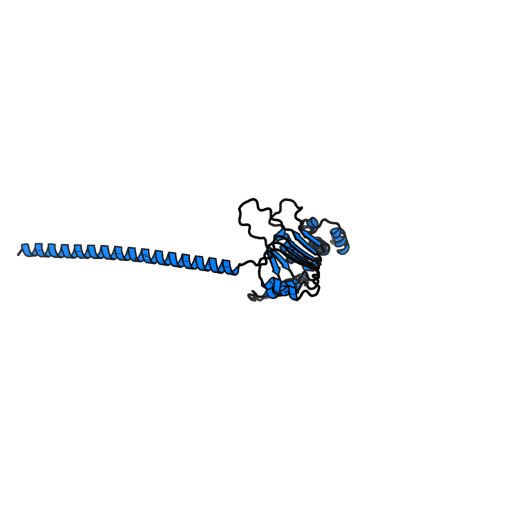16 -9.135 1.00 83.44 179 VAL A O 1
ATOM 1356 N N . GLY A 1 180 ? -12.626 7.926 -8.205 1.00 82.81 180 GLY A N 1
ATOM 1357 C CA . GLY A 1 180 ? -11.824 8.022 -9.424 1.00 82.81 180 GLY A CA 1
ATOM 1358 C C . GLY A 1 180 ? -12.123 6.961 -10.489 1.00 82.81 180 GLY A C 1
ATOM 1359 O O . GLY A 1 180 ? -11.688 7.134 -11.623 1.00 82.81 180 GLY A O 1
ATOM 1360 N N . LEU A 1 181 ? -12.868 5.891 -10.189 1.00 87.06 181 LEU A N 1
ATOM 1361 C CA . LEU A 1 181 ? -13.131 4.828 -11.170 1.00 87.06 181 LEU A CA 1
ATOM 1362 C C . LEU A 1 181 ? -13.911 5.321 -12.394 1.00 87.06 181 LEU A C 1
ATOM 1364 O O . LEU A 1 181 ? -13.662 4.848 -13.498 1.00 87.06 181 LEU A O 1
ATOM 1368 N N . SER A 1 182 ? -14.795 6.307 -12.225 1.00 86.06 182 SER A N 1
ATOM 1369 C CA . SER A 1 182 ? -15.567 6.904 -13.326 1.00 86.06 182 SER A CA 1
ATOM 1370 C C . SER A 1 182 ? -14.701 7.633 -14.357 1.00 86.06 182 SER A C 1
ATOM 1372 O O . SER A 1 182 ? -15.132 7.844 -15.486 1.00 86.06 182 SER A O 1
ATOM 1374 N N . THR A 1 183 ? -13.473 8.004 -13.988 1.00 87.19 183 THR A N 1
ATOM 1375 C CA . THR A 1 183 ? -12.529 8.699 -14.876 1.00 87.19 183 THR A CA 1
ATOM 1376 C C . THR A 1 183 ? -11.668 7.745 -15.708 1.00 87.19 183 THR A C 1
ATOM 1378 O O . THR A 1 183 ? -10.988 8.181 -16.636 1.00 87.19 183 THR A O 1
ATOM 1381 N N . LEU A 1 184 ? -11.703 6.440 -15.412 1.00 90.38 184 LEU A N 1
ATOM 1382 C CA . LEU A 1 184 ? -10.920 5.415 -16.101 1.00 90.38 184 LEU A CA 1
ATOM 1383 C C . LEU A 1 184 ? -11.601 4.987 -17.407 1.00 90.38 184 LEU A C 1
ATOM 1385 O O . LEU A 1 184 ? -12.148 3.893 -17.513 1.00 90.38 184 LEU A O 1
ATOM 1389 N N . SER A 1 185 ? -11.556 5.851 -18.421 1.00 90.38 185 SER A N 1
ATOM 1390 C CA . SER A 1 185 ? -12.175 5.598 -19.733 1.00 90.38 185 SER A CA 1
ATOM 1391 C C . SER A 1 185 ? -11.597 4.386 -20.476 1.00 90.38 185 SER A C 1
ATOM 1393 O O . SER A 1 185 ? -12.284 3.789 -21.301 1.00 90.38 185 SER A O 1
ATOM 1395 N N . SER A 1 186 ? -10.354 4.001 -20.173 1.00 93.94 186 SER A N 1
ATOM 1396 C CA . SER A 1 186 ? -9.665 2.849 -20.773 1.00 93.94 186 SER A CA 1
ATOM 1397 C C . SER A 1 186 ? -10.031 1.502 -20.134 1.00 93.94 186 SER A C 1
ATOM 1399 O O . SER A 1 186 ? -9.546 0.464 -20.591 1.00 93.94 186 SER A O 1
ATOM 1401 N N . LEU A 1 187 ? -10.840 1.493 -19.069 1.00 96.12 187 LEU A N 1
ATOM 1402 C CA . LEU A 1 187 ? -11.127 0.293 -18.289 1.00 96.12 187 LEU A CA 1
ATOM 1403 C C . LEU A 1 187 ? -12.056 -0.657 -19.059 1.00 96.12 187 LEU A C 1
ATOM 1405 O O . LEU A 1 187 ? -13.202 -0.333 -19.349 1.00 96.12 187 LEU A O 1
ATOM 1409 N N . GLN A 1 188 ? -11.564 -1.857 -19.359 1.00 96.75 188 GLN A N 1
ATOM 1410 C CA . GLN A 1 188 ? -12.300 -2.898 -20.084 1.00 96.75 188 GLN A CA 1
ATOM 1411 C C . GLN A 1 188 ? -12.826 -3.989 -19.151 1.00 96.75 188 GLN A C 1
ATOM 1413 O O . GLN A 1 188 ? -13.843 -4.618 -19.431 1.00 96.75 188 GLN A O 1
ATOM 1418 N N . GLN A 1 189 ? -12.119 -4.240 -18.049 1.00 97.00 189 GLN A N 1
ATOM 1419 C CA . GLN A 1 189 ? -12.455 -5.277 -17.082 1.00 97.00 189 GLN A CA 1
ATOM 1420 C C . GLN A 1 189 ? -12.499 -4.675 -15.681 1.00 97.00 189 GLN A C 1
ATOM 1422 O O . GLN A 1 189 ? -11.509 -4.115 -15.207 1.00 97.00 189 GLN A O 1
ATOM 1427 N N . LEU A 1 190 ? -13.642 -4.833 -15.016 1.00 96.50 190 LEU A N 1
ATOM 1428 C CA . LEU A 1 190 ? -13.848 -4.443 -13.628 1.00 96.50 190 LEU A CA 1
ATOM 1429 C C . LEU A 1 190 ? -14.436 -5.629 -12.867 1.00 96.50 190 LEU A C 1
ATOM 1431 O O . LEU A 1 190 ? -15.548 -6.067 -13.153 1.00 96.50 190 LEU A O 1
ATOM 1435 N N . HIS A 1 191 ? -13.693 -6.136 -11.891 1.00 97.06 191 HIS A N 1
ATOM 1436 C CA . HIS A 1 191 ? -14.134 -7.201 -11.005 1.00 97.06 191 HIS A CA 1
ATOM 1437 C C . HIS A 1 191 ? -13.979 -6.741 -9.558 1.00 97.06 191 HIS A C 1
ATOM 1439 O O . HIS A 1 191 ? -12.865 -6.552 -9.076 1.00 97.06 191 HIS A O 1
ATOM 1445 N N . LEU A 1 192 ? -15.101 -6.539 -8.873 1.00 95.50 192 LEU A N 1
ATOM 1446 C CA . LEU A 1 192 ? -15.139 -6.137 -7.470 1.00 95.50 192 LEU A CA 1
ATOM 1447 C C . LEU A 1 192 ? -15.909 -7.202 -6.695 1.00 95.50 192 LEU A C 1
ATOM 1449 O O . LEU A 1 192 ? -17.095 -7.411 -6.941 1.00 95.50 192 LEU A O 1
ATOM 1453 N N . SER A 1 193 ? -15.243 -7.874 -5.764 1.00 96.19 193 SER A N 1
ATOM 1454 C CA . SER A 1 193 ? -15.847 -8.913 -4.931 1.00 96.19 193 SER A CA 1
ATOM 1455 C C . SER A 1 193 ? -15.477 -8.684 -3.470 1.00 96.19 193 SER A C 1
ATOM 1457 O O . SER A 1 193 ? -14.307 -8.517 -3.145 1.00 96.19 193 SER A O 1
ATOM 1459 N N . ASN A 1 194 ? -16.474 -8.627 -2.582 1.00 93.00 194 ASN A N 1
ATOM 1460 C CA . ASN A 1 194 ? -16.283 -8.386 -1.143 1.00 93.00 194 ASN A CA 1
ATOM 1461 C C . ASN A 1 194 ? -15.343 -7.195 -0.832 1.00 93.00 194 ASN A C 1
ATOM 1463 O O . ASN A 1 194 ? -14.466 -7.279 0.027 1.00 93.00 194 ASN A O 1
AT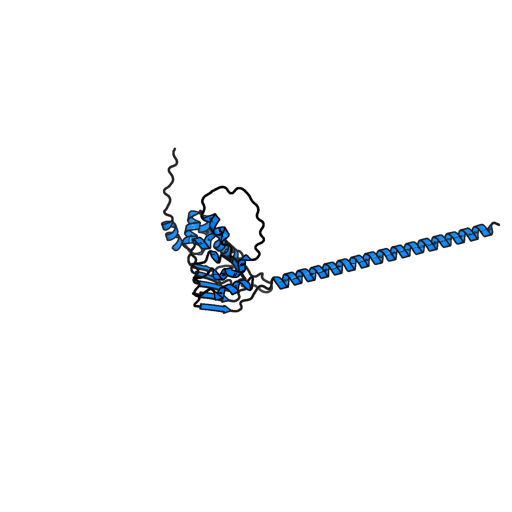OM 1467 N N . VAL A 1 195 ? -15.516 -6.080 -1.548 1.00 92.50 195 VAL A N 1
ATOM 1468 C CA . VAL A 1 195 ? -14.769 -4.843 -1.287 1.00 92.50 195 VAL A CA 1
ATOM 1469 C C . VAL A 1 195 ? -15.439 -4.093 -0.141 1.00 92.50 195 VAL A C 1
ATOM 1471 O O . VAL A 1 195 ? -16.627 -3.776 -0.204 1.00 92.50 195 VAL A O 1
ATOM 1474 N N . ARG A 1 196 ? -14.680 -3.811 0.916 1.00 91.69 196 ARG A N 1
ATOM 1475 C CA . ARG A 1 196 ? -15.150 -3.105 2.114 1.00 91.69 196 ARG A CA 1
ATOM 1476 C C . ARG A 1 196 ? -14.425 -1.780 2.245 1.00 91.69 196 ARG A C 1
ATOM 1478 O O . ARG A 1 196 ? -13.329 -1.612 1.730 1.00 91.69 196 ARG A O 1
ATOM 1485 N N . VAL A 1 197 ? -15.027 -0.843 2.959 1.00 87.69 197 VAL A N 1
ATOM 1486 C CA . VAL A 1 197 ? -14.382 0.422 3.312 1.00 87.69 197 VAL A CA 1
ATOM 1487 C C . VAL A 1 197 ? -14.094 0.393 4.806 1.00 87.69 197 VAL A C 1
ATOM 1489 O O . VAL A 1 197 ? -15.006 0.153 5.601 1.00 87.69 197 VAL A O 1
ATOM 1492 N N . ALA A 1 198 ? -12.837 0.629 5.175 1.00 81.38 198 ALA A N 1
ATOM 1493 C CA . ALA A 1 198 ? -12.386 0.716 6.552 1.00 81.38 198 ALA A CA 1
ATOM 1494 C C . ALA A 1 198 ? -13.187 1.802 7.282 1.00 81.38 198 ALA A C 1
ATOM 1496 O O . ALA A 1 198 ? -13.078 2.992 6.974 1.00 81.38 198 ALA A O 1
ATOM 1497 N N . ARG A 1 199 ? -13.992 1.418 8.277 1.00 70.69 199 ARG A N 1
ATOM 1498 C CA . ARG A 1 199 ? -14.790 2.361 9.077 1.00 70.69 199 ARG A CA 1
ATOM 1499 C C . ARG A 1 199 ? -13.959 3.023 10.181 1.00 70.69 199 ARG A C 1
ATOM 1501 O O . ARG A 1 199 ? -14.379 3.064 11.334 1.00 70.69 199 ARG A O 1
ATOM 1508 N N . ARG A 1 200 ? -12.794 3.589 9.846 1.00 63.88 200 ARG A N 1
ATOM 1509 C CA . ARG A 1 200 ? -11.933 4.252 10.847 1.00 63.88 200 ARG A CA 1
ATOM 1510 C C . ARG A 1 200 ? -12.630 5.403 11.580 1.00 63.88 200 ARG A C 1
ATOM 1512 O O . ARG A 1 200 ? -12.305 5.664 12.729 1.00 63.88 200 ARG A O 1
ATOM 1519 N N . GLN A 1 201 ? -13.588 6.076 10.938 1.00 58.06 201 GLN A N 1
AT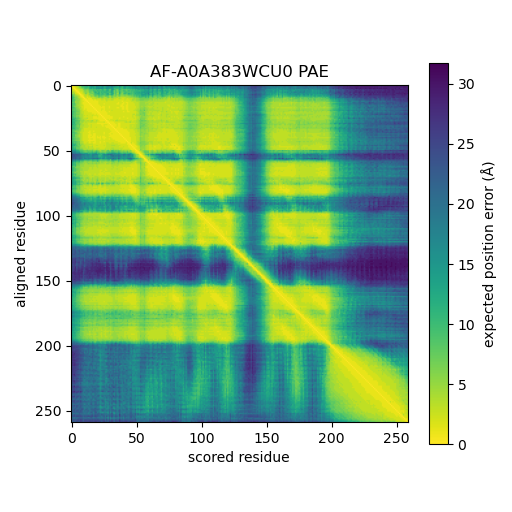OM 1520 C CA . GLN A 1 201 ? -14.319 7.180 11.569 1.00 58.06 201 GLN A CA 1
ATOM 1521 C C . GLN A 1 201 ? -15.294 6.724 12.661 1.00 58.06 201 GLN A C 1
ATOM 1523 O O . GLN A 1 201 ? -15.453 7.445 13.637 1.00 58.06 201 GLN A O 1
ATOM 1528 N N . GLN A 1 202 ? -15.906 5.539 12.539 1.00 58.12 202 GLN A N 1
ATOM 1529 C CA . GLN A 1 202 ? -16.780 5.028 13.603 1.00 58.12 202 GLN A CA 1
ATOM 1530 C C . GLN A 1 202 ? -15.970 4.527 14.798 1.00 58.12 202 GLN A C 1
ATOM 1532 O O . GLN A 1 202 ? -16.349 4.806 15.924 1.00 58.12 202 GLN A O 1
ATOM 1537 N N . GLN A 1 203 ? -14.830 3.872 14.561 1.00 61.88 203 GLN A N 1
ATOM 1538 C CA . GLN A 1 203 ? -13.963 3.415 15.651 1.00 61.88 203 GLN A CA 1
ATOM 1539 C C . GLN A 1 203 ? -13.377 4.575 16.461 1.00 61.88 203 GLN A C 1
ATOM 1541 O O . GLN A 1 203 ? -13.449 4.539 17.678 1.00 61.88 203 GLN A O 1
ATOM 1546 N N . GLN A 1 204 ? -12.889 5.641 15.812 1.00 65.00 204 GLN A N 1
ATOM 1547 C CA . GLN A 1 204 ? -12.374 6.805 16.548 1.00 65.00 204 GLN A CA 1
ATOM 1548 C C . GLN A 1 204 ? -13.460 7.559 17.322 1.00 65.00 204 GLN A C 1
ATOM 1550 O O . GLN A 1 204 ? -13.173 8.090 18.387 1.00 65.00 204 GLN A O 1
ATOM 1555 N N . GLN A 1 205 ? -14.693 7.625 16.805 1.00 64.19 205 GLN A N 1
ATOM 1556 C CA . GLN A 1 205 ? -15.805 8.197 17.569 1.00 64.19 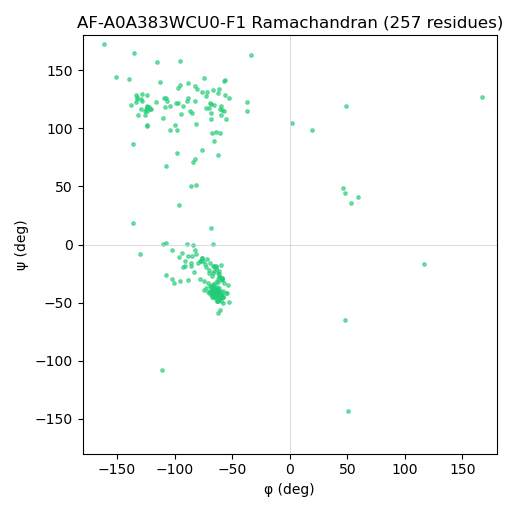205 GLN A CA 1
ATOM 1557 C C . GLN A 1 205 ? -16.172 7.327 18.767 1.00 64.19 205 GLN A C 1
ATOM 1559 O O . GLN A 1 205 ? -16.428 7.870 19.830 1.00 64.19 205 GLN A O 1
ATOM 1564 N N . GLN A 1 206 ? -16.160 6.005 18.609 1.00 71.38 206 GLN A N 1
ATOM 1565 C CA . GLN A 1 206 ? -16.490 5.078 19.684 1.00 71.38 206 GLN A CA 1
ATOM 1566 C C . GLN A 1 206 ? -15.416 5.071 20.783 1.00 71.38 206 GLN A C 1
ATOM 1568 O O . GLN A 1 206 ? -15.766 5.175 21.947 1.00 71.38 206 GLN A O 1
ATOM 1573 N N . GLU A 1 207 ? -14.127 5.082 20.424 1.00 74.31 207 GLU A N 1
ATOM 1574 C CA . GLU A 1 207 ? -13.018 5.215 21.386 1.00 74.31 207 GLU A CA 1
ATOM 1575 C C . GLU A 1 207 ? -13.050 6.563 22.123 1.00 74.31 207 GLU A C 1
ATOM 1577 O O . GLU A 1 207 ? -12.801 6.616 23.324 1.00 74.31 207 GLU A O 1
ATOM 1582 N N . GLN A 1 208 ? -13.390 7.659 21.430 1.00 74.06 208 GLN A N 1
ATOM 1583 C CA . GLN A 1 208 ? -13.569 8.963 22.081 1.00 74.06 208 GLN A CA 1
ATOM 1584 C C . GLN A 1 208 ? -14.773 8.973 23.021 1.00 74.06 208 GLN A C 1
ATOM 1586 O O . GLN A 1 208 ? -14.712 9.605 24.068 1.00 74.06 208 GLN A O 1
ATOM 1591 N N . GLN A 1 209 ? -15.858 8.293 22.654 1.00 78.50 209 GLN A N 1
ATOM 1592 C CA . GLN A 1 209 ? -17.066 8.215 23.465 1.00 78.50 209 GLN A CA 1
ATOM 1593 C C . GLN A 1 209 ? -16.846 7.347 24.712 1.00 78.50 209 GLN A C 1
ATOM 1595 O O . GLN A 1 209 ? -17.241 7.756 25.797 1.00 78.50 209 GLN A O 1
ATOM 1600 N N . GLU A 1 210 ? -16.137 6.221 24.578 1.00 81.69 210 GLU A N 1
ATOM 1601 C CA . GLU A 1 210 ? -15.719 5.373 25.702 1.00 81.69 210 GLU A CA 1
ATOM 1602 C C . GLU A 1 210 ? -14.756 6.111 26.640 1.00 81.69 210 GLU A C 1
ATOM 1604 O O . GLU A 1 210 ? -14.944 6.064 27.850 1.00 81.69 210 GLU A O 1
ATOM 1609 N N . GLN A 1 211 ? -13.775 6.856 26.113 1.00 82.19 211 GLN A N 1
ATOM 1610 C CA . GLN A 1 211 ? -12.899 7.689 26.950 1.00 82.19 211 GLN A CA 1
ATOM 1611 C C . GLN A 1 211 ? -13.667 8.787 27.679 1.00 82.19 211 GLN A C 1
ATOM 1613 O O . GLN A 1 211 ? -13.398 9.053 28.845 1.00 82.19 211 GLN A O 1
ATOM 1618 N N . GLN A 1 212 ? -14.645 9.402 27.016 1.00 84.12 212 GLN A N 1
ATOM 1619 C CA . GLN A 1 212 ? -15.461 10.439 27.631 1.00 84.12 212 GLN A CA 1
ATOM 1620 C C . GLN A 1 212 ? -16.383 9.873 28.721 1.00 84.12 212 GLN A C 1
ATOM 1622 O O . GLN A 1 212 ? -16.577 10.535 29.736 1.00 84.12 212 GLN A O 1
ATOM 1627 N N . GLU A 1 213 ? -16.919 8.660 28.545 1.00 89.62 213 GLU A N 1
ATOM 1628 C CA . GLU A 1 213 ? -17.649 7.943 29.600 1.00 89.62 213 GLU A CA 1
ATOM 1629 C C . GLU A 1 213 ? -16.728 7.540 30.756 1.00 89.62 213 GLU A C 1
ATOM 1631 O O . GLU A 1 213 ? -17.101 7.725 31.912 1.00 89.62 213 GLU A O 1
ATOM 1636 N N . GLU A 1 214 ? -15.521 7.042 30.474 1.00 90.38 214 GLU A N 1
ATOM 1637 C CA . GLU A 1 214 ? -14.560 6.648 31.509 1.00 90.38 214 GLU A CA 1
ATOM 1638 C C . GLU A 1 214 ? -14.108 7.852 32.350 1.00 90.38 214 GLU A C 1
ATOM 1640 O O . GLU A 1 214 ? -14.036 7.757 33.577 1.00 90.38 214 GLU A O 1
ATOM 1645 N N . ASP A 1 215 ? -13.869 9.001 31.712 1.00 93.75 215 ASP A N 1
ATOM 1646 C CA . ASP A 1 215 ? -13.550 10.252 32.403 1.00 93.75 215 ASP A CA 1
ATOM 1647 C C . ASP A 1 215 ? -14.738 10.751 33.241 1.00 93.75 215 ASP A C 1
ATOM 1649 O O . ASP A 1 215 ? -14.544 11.200 34.370 1.00 93.75 215 ASP A O 1
ATOM 1653 N N . LEU A 1 216 ? -15.976 10.619 32.743 1.00 94.25 216 LEU A N 1
ATOM 1654 C CA . LEU A 1 216 ? -17.176 10.996 33.499 1.00 94.25 216 LEU A CA 1
ATOM 1655 C C . LEU A 1 216 ? -17.366 10.118 34.744 1.00 94.25 216 LEU A C 1
ATOM 1657 O O . LEU A 1 216 ? -17.736 10.621 35.803 1.00 94.2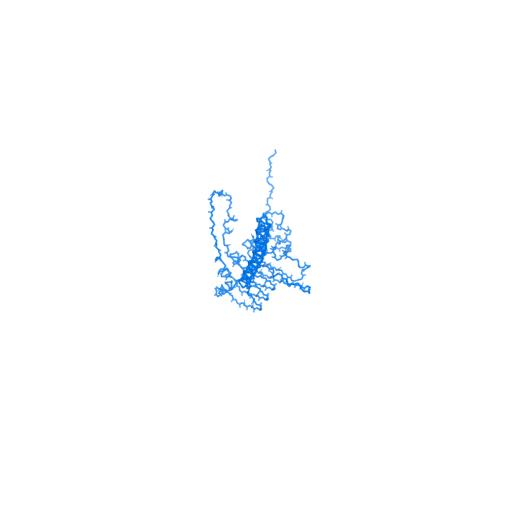5 216 LEU A O 1
ATOM 1661 N N . VAL A 1 217 ? -17.114 8.811 34.616 1.00 94.56 217 VAL A N 1
ATOM 1662 C CA . VAL A 1 217 ? -17.209 7.854 35.726 1.00 94.56 217 VAL A CA 1
ATOM 1663 C C . VAL A 1 217 ? -16.138 8.144 36.772 1.00 94.56 217 VAL A C 1
ATOM 1665 O O . VAL A 1 217 ? -16.466 8.211 37.953 1.00 94.56 217 VAL A O 1
ATOM 1668 N N . LYS A 1 218 ? -14.888 8.394 36.359 1.00 92.88 218 LYS A N 1
ATOM 1669 C CA . LYS A 1 218 ? -13.812 8.774 37.290 1.00 92.88 218 LYS A CA 1
ATOM 1670 C C . LYS A 1 218 ? -14.131 10.063 38.036 1.00 92.88 218 LYS A C 1
ATOM 1672 O O . LYS A 1 218 ? -13.968 10.109 39.248 1.00 92.88 218 LYS A O 1
ATOM 1677 N N . GLN A 1 219 ? -14.635 11.076 37.331 1.00 93.81 219 GLN A N 1
ATOM 1678 C CA . GLN A 1 219 ? -15.056 12.334 37.946 1.00 93.81 219 GLN A CA 1
ATOM 1679 C C . GLN A 1 219 ? -16.163 12.100 38.987 1.00 93.81 219 GLN A C 1
ATOM 1681 O O . GLN A 1 219 ? -16.102 12.626 40.093 1.00 93.81 219 GLN A O 1
ATOM 1686 N N . GLN A 1 220 ? -17.150 11.264 38.656 1.00 93.19 220 GLN A N 1
ATOM 1687 C CA . GLN A 1 220 ? -18.254 10.952 39.557 1.00 93.19 220 GLN A CA 1
ATOM 1688 C C . GLN A 1 220 ? -17.803 10.148 40.787 1.00 93.19 220 GLN A C 1
ATOM 1690 O O . GLN A 1 220 ? -18.326 10.369 41.877 1.00 93.19 220 GLN A O 1
ATOM 1695 N N . GLU A 1 221 ? -16.836 9.237 40.637 1.00 94.31 221 GLU A N 1
ATOM 1696 C CA . GLU A 1 221 ? -16.219 8.529 41.765 1.00 94.31 221 GLU A CA 1
ATOM 1697 C C . GLU A 1 221 ? -15.422 9.481 42.668 1.00 94.31 221 GLU A C 1
ATOM 1699 O O . GLU A 1 221 ? -15.553 9.402 43.890 1.00 94.31 221 GLU A O 1
ATOM 1704 N N . GLU A 1 222 ? -14.643 10.404 42.095 1.00 95.12 222 GLU A N 1
ATOM 1705 C CA . GLU A 1 222 ? -13.889 11.407 42.860 1.00 95.12 222 GLU A CA 1
ATOM 1706 C C . GLU A 1 222 ? -14.812 12.334 43.664 1.00 95.12 222 GLU A C 1
ATOM 1708 O O . GLU A 1 222 ? -14.560 12.564 44.851 1.00 95.12 222 GLU A O 1
ATOM 1713 N N . ASP A 1 223 ? -15.910 12.799 43.063 1.00 95.44 223 ASP A N 1
ATOM 1714 C CA . ASP A 1 223 ? -16.912 13.626 43.744 1.00 95.44 223 ASP A CA 1
ATOM 1715 C C . ASP A 1 223 ? -17.569 12.862 44.910 1.00 95.44 223 ASP A C 1
ATOM 1717 O O . ASP A 1 223 ? -17.767 13.414 45.995 1.00 95.44 223 ASP A O 1
ATOM 1721 N N . LEU A 1 224 ? -17.868 11.569 44.725 1.00 96.50 224 LEU A N 1
ATOM 1722 C CA . LEU A 1 224 ? -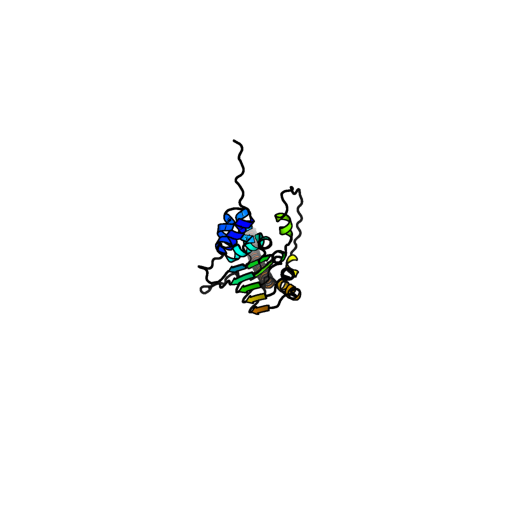18.481 10.738 45.766 1.00 96.50 224 LEU A CA 1
ATOM 1723 C C . LEU A 1 224 ? -17.530 10.504 46.949 1.00 96.50 224 LEU A C 1
ATOM 1725 O O . LEU A 1 224 ? -17.961 10.500 48.105 1.00 96.50 224 LEU A O 1
ATOM 1729 N N . VAL A 1 225 ? -16.239 10.317 46.661 1.00 96.31 225 VAL A N 1
ATOM 1730 C CA . VAL A 1 225 ? -15.193 10.162 47.680 1.00 96.31 225 VAL A CA 1
ATOM 1731 C C . VAL A 1 225 ? -15.000 11.465 48.455 1.00 96.31 225 VAL A C 1
ATOM 1733 O O . VAL A 1 225 ? -14.971 11.424 49.685 1.00 96.31 225 VAL A O 1
ATOM 1736 N N . GLN A 1 226 ? -14.942 12.616 47.773 1.00 94.94 226 GLN A N 1
ATOM 1737 C CA . GLN A 1 226 ? -14.855 13.920 48.443 1.00 94.94 226 GLN A CA 1
ATOM 1738 C C . GLN A 1 226 ? -16.060 14.181 49.345 1.00 94.94 226 GLN A C 1
ATOM 1740 O O . GLN A 1 226 ? -15.887 14.592 50.492 1.00 94.94 226 GLN A O 1
ATOM 1745 N N . GLN A 1 227 ? -17.269 13.896 48.861 1.00 95.12 227 GLN A N 1
ATOM 1746 C CA . GLN A 1 227 ? -18.490 14.078 49.641 1.00 95.12 227 GLN A CA 1
ATOM 1747 C C . GLN A 1 227 ? -18.481 13.215 50.912 1.00 95.12 227 GLN A C 1
ATOM 1749 O O . GLN A 1 227 ? -18.813 13.695 51.995 1.00 95.12 227 GLN A O 1
ATOM 1754 N N . GLN A 1 228 ? -18.049 11.955 50.805 1.00 94.81 228 GLN A N 1
ATOM 1755 C CA . GLN A 1 228 ? -17.953 11.058 51.955 1.00 94.81 228 GLN A CA 1
ATOM 1756 C C . GLN A 1 228 ? -16.907 11.528 52.982 1.00 94.81 228 GLN A C 1
ATOM 1758 O O . GLN A 1 228 ? -17.123 11.389 54.188 1.00 94.81 228 GLN A O 1
ATOM 1763 N N . GLU A 1 229 ? -15.782 12.083 52.526 1.00 96.12 229 GLU A N 1
ATOM 1764 C CA . GLU A 1 229 ? -14.758 12.653 53.406 1.00 96.12 229 GLU A CA 1
ATOM 1765 C C . GLU A 1 229 ? -15.270 13.909 54.132 1.00 96.12 229 GLU A C 1
ATOM 1767 O O . GLU A 1 229 ? -15.058 14.059 55.339 1.00 96.12 229 GLU A O 1
ATOM 1772 N N . GLU A 1 230 ? -16.006 14.775 53.431 1.00 96.19 230 GLU A N 1
ATOM 1773 C CA . GLU A 1 230 ? -16.606 15.977 54.013 1.00 96.19 230 GLU A CA 1
ATOM 1774 C C . GLU A 1 230 ? -17.666 15.633 55.073 1.00 96.19 230 GLU A C 1
ATOM 1776 O O . GLU A 1 230 ? -17.650 16.201 56.171 1.00 96.19 230 GLU A O 1
ATOM 1781 N N . ASP A 1 231 ? -18.519 14.642 54.803 1.00 96.38 231 ASP A N 1
ATOM 1782 C CA . ASP A 1 231 ? -19.513 14.146 55.762 1.00 96.38 231 ASP A CA 1
ATOM 1783 C C . ASP A 1 231 ? -18.848 13.575 57.028 1.00 96.38 231 ASP A C 1
ATOM 1785 O O . ASP A 1 231 ? -19.304 13.820 58.152 1.00 96.38 231 ASP A O 1
ATOM 1789 N N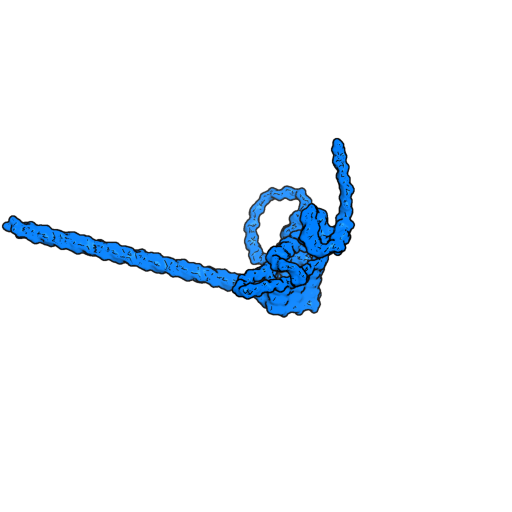 . LEU A 1 232 ? -17.733 12.850 56.877 1.00 97.44 232 LEU A N 1
ATOM 1790 C CA . LEU A 1 232 ? -16.973 12.310 58.008 1.00 97.44 232 LEU A CA 1
ATOM 1791 C C . LEU A 1 232 ? -16.365 13.432 58.869 1.00 97.44 232 LEU A C 1
ATOM 1793 O O . LEU A 1 232 ? -16.389 13.357 60.103 1.00 97.44 232 LEU A O 1
ATOM 1797 N N . LEU A 1 233 ? -15.829 14.476 58.230 1.00 97.06 233 LEU A N 1
ATOM 1798 C CA . LEU A 1 233 ? -15.274 15.644 58.916 1.00 97.06 233 LEU A CA 1
ATOM 1799 C C . LEU A 1 233 ? -16.358 16.429 59.661 1.00 97.06 233 LEU A C 1
ATOM 1801 O O . LEU A 1 233 ? -16.143 16.814 60.815 1.00 97.06 233 LEU A O 1
ATOM 1805 N N . GLN A 1 234 ? -17.533 16.623 59.054 1.00 95.50 234 GLN A N 1
ATOM 1806 C CA . GLN A 1 234 ? -18.670 17.257 59.727 1.00 95.50 234 GLN A CA 1
ATOM 1807 C C . GLN A 1 234 ? -19.115 16.458 60.954 1.00 95.50 234 GLN A C 1
ATOM 1809 O O . GLN A 1 234 ? -19.333 17.041 62.019 1.00 95.50 234 GLN A O 1
ATOM 1814 N N . GLN A 1 235 ? -19.179 15.129 60.844 1.00 96.50 235 GLN A N 1
ATOM 1815 C CA . GLN A 1 235 ? -19.565 14.265 61.957 1.00 96.50 235 GLN A CA 1
ATOM 1816 C C . GLN A 1 235 ? -18.556 14.335 63.119 1.00 96.50 235 GLN A C 1
ATOM 1818 O O . GLN A 1 235 ? -18.958 14.439 64.279 1.00 96.50 235 GLN A O 1
ATOM 1823 N N . GLN A 1 236 ? -17.248 14.360 62.830 1.00 96.50 236 GLN A N 1
ATOM 1824 C CA . GLN A 1 236 ? -16.214 14.557 63.858 1.00 96.50 236 GLN A CA 1
ATOM 1825 C C . GLN A 1 236 ? -16.296 15.934 64.528 1.00 96.50 236 GLN A C 1
ATOM 1827 O O . GLN A 1 236 ? -16.164 16.034 65.749 1.00 96.50 236 GLN A O 1
ATOM 1832 N N . LEU A 1 237 ? -16.531 16.997 63.753 1.00 97.00 237 LEU A N 1
ATOM 1833 C CA . LEU A 1 237 ? -16.709 18.344 64.299 1.00 97.00 237 LEU A CA 1
ATOM 1834 C C . LEU A 1 237 ? -17.930 18.427 65.217 1.00 97.00 237 LEU A C 1
ATOM 1836 O O . LEU A 1 237 ? -17.864 19.077 66.262 1.00 97.00 237 LEU A O 1
ATOM 1840 N N . GLN A 1 238 ? -19.023 17.754 64.857 1.00 96.75 238 GLN A N 1
ATOM 1841 C CA . GLN A 1 238 ? -20.234 17.711 65.668 1.00 96.75 238 GLN A CA 1
ATOM 1842 C C . GLN A 1 238 ? -19.994 17.005 67.010 1.00 96.75 238 GLN A C 1
ATOM 1844 O O . GLN A 1 238 ? -20.378 17.547 68.046 1.00 96.75 238 GLN A O 1
ATOM 1849 N N . LEU A 1 239 ? -19.266 15.880 67.010 1.00 96.94 239 LEU A N 1
ATOM 1850 C CA . LEU A 1 239 ? -18.858 15.185 68.239 1.00 96.94 239 LEU A CA 1
ATOM 1851 C C . LEU A 1 239 ? -17.979 16.069 69.141 1.00 96.94 239 LEU A C 1
ATOM 1853 O O . LEU A 1 239 ? -18.237 16.183 70.336 1.00 96.94 239 LEU A O 1
ATOM 1857 N N . LEU A 1 240 ? -16.991 16.769 68.574 1.00 97.19 240 LEU A N 1
ATOM 1858 C CA . LEU A 1 240 ? -16.136 17.703 69.325 1.00 97.19 240 LEU A CA 1
ATOM 1859 C C . LEU A 1 240 ? -16.925 18.867 69.948 1.00 97.19 240 LEU A C 1
ATOM 1861 O O . LEU A 1 240 ? -16.619 19.318 71.056 1.00 97.19 240 LEU A O 1
ATOM 1865 N N . LEU A 1 241 ? -17.935 19.372 69.238 1.00 96.88 241 LEU A N 1
ATOM 1866 C CA . LEU A 1 241 ? -18.834 20.417 69.731 1.00 96.88 241 LEU A CA 1
ATOM 1867 C C . LEU A 1 241 ? -19.715 19.918 70.882 1.00 96.88 241 LEU A C 1
ATOM 1869 O O . LEU A 1 241 ? -19.890 20.646 71.866 1.00 96.88 241 LEU A O 1
ATOM 1873 N N . GLU A 1 242 ? -20.252 18.702 70.779 1.00 96.12 242 GLU A N 1
ATOM 1874 C CA . GLU A 1 242 ? -21.040 18.067 71.840 1.00 96.12 242 GLU A CA 1
ATOM 1875 C C . GLU A 1 242 ? -20.200 17.835 73.099 1.00 96.12 242 GLU A C 1
ATOM 1877 O O . GLU A 1 242 ? -20.595 18.292 74.177 1.00 96.12 242 GLU A O 1
ATOM 1882 N N . ASP A 1 243 ? -19.002 17.263 72.958 1.00 96.12 243 ASP A N 1
ATOM 1883 C CA . ASP A 1 243 ? -18.056 17.059 74.061 1.00 96.12 243 ASP A CA 1
ATOM 1884 C C . ASP A 1 243 ? -17.688 18.386 74.742 1.00 96.12 243 ASP A C 1
ATOM 1886 O O . ASP A 1 243 ? -17.723 18.512 75.971 1.00 96.12 243 ASP A O 1
ATOM 1890 N N . GLY A 1 244 ? -17.395 19.426 73.953 1.00 95.75 244 GLY A N 1
ATOM 1891 C CA . GLY A 1 244 ? -17.074 20.754 74.474 1.00 95.75 244 GLY A CA 1
ATOM 1892 C C . GLY A 1 244 ? -18.233 21.396 75.245 1.00 95.75 244 GLY A C 1
ATOM 1893 O O . GLY A 1 244 ? -18.022 22.074 76.256 1.00 95.75 244 GLY A O 1
ATOM 1894 N N . ASN A 1 245 ? -19.473 21.182 74.804 1.00 96.12 245 ASN A N 1
ATOM 1895 C CA . ASN A 1 245 ? -20.660 21.663 75.510 1.00 96.12 245 ASN A CA 1
ATOM 1896 C C . ASN A 1 245 ? -20.935 20.859 76.786 1.00 96.12 245 ASN A C 1
ATOM 1898 O O . ASN A 1 245 ? -21.303 21.450 77.804 1.00 96.12 245 ASN A O 1
ATOM 1902 N N . GLN A 1 246 ? -20.697 19.548 76.767 1.00 94.94 246 GLN A N 1
ATOM 1903 C CA . GLN A 1 246 ? -20.840 18.687 77.936 1.00 94.94 246 GLN A CA 1
ATOM 1904 C C . GLN A 1 246 ? -19.812 19.040 79.021 1.00 94.94 246 GLN A C 1
ATOM 1906 O O . GLN A 1 246 ? -20.186 19.198 80.186 1.00 94.94 246 GLN A O 1
ATOM 1911 N N . LEU A 1 247 ? -18.549 19.279 78.642 1.00 95.00 247 LEU A N 1
ATOM 1912 C CA . LEU A 1 247 ? -17.525 19.787 79.561 1.00 95.00 247 LEU A CA 1
ATOM 1913 C C . LEU A 1 247 ? -17.936 21.126 80.182 1.00 95.00 247 LEU A C 1
ATOM 1915 O O . LEU A 1 247 ? -17.820 21.308 81.394 1.00 95.00 247 LEU A O 1
ATOM 1919 N N . ARG A 1 248 ? -18.449 22.063 79.372 1.00 94.06 248 ARG A N 1
ATOM 1920 C CA . ARG A 1 248 ? -18.925 23.361 79.874 1.00 94.06 248 ARG A CA 1
ATOM 1921 C C . ARG A 1 248 ? -20.048 23.206 80.902 1.00 94.06 248 ARG A C 1
ATOM 1923 O O . ARG A 1 248 ? -19.994 23.858 81.943 1.00 94.06 248 ARG A O 1
ATOM 1930 N N . GLN A 1 249 ? -21.015 22.319 80.659 1.00 93.00 249 GLN A N 1
ATOM 1931 C CA . GLN A 1 249 ? -22.084 22.034 81.624 1.00 93.00 249 GLN A CA 1
ATOM 1932 C C . GLN A 1 249 ? -21.545 21.420 82.924 1.00 93.00 249 GLN A C 1
ATOM 1934 O O . GLN A 1 249 ? -21.949 21.844 84.006 1.00 93.00 249 GLN A O 1
ATOM 1939 N N . GLN A 1 250 ? -20.604 20.472 82.843 1.00 92.25 250 GLN A N 1
ATOM 1940 C CA . GLN A 1 250 ? -19.992 19.865 84.031 1.00 92.25 250 GLN A CA 1
ATOM 1941 C C . GLN A 1 250 ? -19.237 20.893 84.883 1.00 92.25 250 GLN A C 1
ATOM 1943 O O . GLN A 1 250 ? -19.390 20.906 86.104 1.00 92.25 250 GLN A O 1
ATOM 1948 N N . VAL A 1 251 ? -18.476 21.794 84.252 1.00 93.38 251 VAL A N 1
ATOM 1949 C CA . VAL A 1 251 ? -17.785 22.888 84.956 1.00 93.38 251 VAL A CA 1
ATOM 1950 C C . VAL A 1 251 ? -18.790 23.816 85.640 1.00 93.38 251 VAL A C 1
ATOM 1952 O O . VAL A 1 251 ? -18.599 24.185 86.797 1.00 93.38 251 VAL A O 1
ATOM 1955 N N . GLN A 1 252 ? -19.889 24.162 84.967 1.00 90.44 252 GLN A N 1
ATOM 1956 C CA . GLN A 1 252 ? -20.910 25.052 85.522 1.00 90.44 252 GLN A CA 1
ATOM 1957 C C . GLN A 1 252 ? -21.643 24.430 86.722 1.00 90.44 252 GLN A C 1
ATOM 1959 O O . GLN A 1 252 ? -21.855 25.108 87.730 1.00 90.44 252 GLN A O 1
ATOM 1964 N N . LEU A 1 253 ? -21.967 23.134 86.662 1.00 91.31 253 LEU A N 1
ATOM 1965 C CA . LEU A 1 253 ? -22.544 22.394 87.790 1.00 91.31 253 LEU A CA 1
ATOM 1966 C C . LEU A 1 253 ? -21.555 22.277 88.962 1.00 91.31 253 LEU A C 1
ATOM 1968 O O . LEU A 1 253 ? -21.936 22.493 90.113 1.00 91.31 253 LEU A O 1
ATOM 1972 N N . GLY A 1 254 ? -20.277 22.007 88.676 1.00 90.94 254 GLY A N 1
ATOM 1973 C CA . GLY A 1 254 ? -19.224 21.935 89.690 1.00 90.94 254 GLY A CA 1
ATOM 1974 C C . GLY A 1 254 ? -19.019 23.258 90.434 1.00 90.94 254 GLY A C 1
ATOM 1975 O O . GLY A 1 254 ? -18.936 23.267 91.660 1.00 90.94 254 GLY A O 1
ATOM 1976 N N . LEU A 1 255 ? -19.014 24.386 89.717 1.00 88.75 255 LEU A N 1
ATOM 1977 C CA . LEU A 1 255 ? -18.881 25.718 90.321 1.00 88.75 255 LEU A CA 1
ATOM 1978 C C . LEU A 1 255 ? -20.109 26.121 91.149 1.00 88.75 255 LEU A C 1
ATOM 1980 O O . LEU A 1 255 ? -19.953 26.716 92.210 1.00 88.75 255 LEU A O 1
ATOM 1984 N N . SER A 1 256 ? -21.314 25.748 90.709 1.00 88.31 256 SER A N 1
ATOM 1985 C CA . SER A 1 256 ? -22.562 26.028 91.442 1.00 88.31 256 SER A CA 1
ATOM 1986 C C . SER A 1 256 ? -22.658 25.279 92.778 1.00 88.31 256 SER A C 1
ATOM 1988 O O . SER A 1 256 ? -23.455 25.643 93.632 1.00 88.31 256 SER A O 1
ATOM 1990 N N . SER A 1 257 ? -21.858 24.226 92.959 1.00 82.50 257 SER A N 1
ATOM 1991 C CA . SER A 1 257 ? -21.840 23.398 94.173 1.00 82.50 257 SER A CA 1
ATOM 1992 C C . SER A 1 257 ? -20.941 23.965 95.284 1.00 82.50 257 SER A C 1
ATOM 1994 O O . SER A 1 257 ? -20.934 23.435 96.392 1.00 82.50 257 SER A O 1
ATOM 1996 N N . LEU A 1 258 ? -20.138 24.994 94.981 1.00 77.81 258 LEU A N 1
ATOM 1997 C CA . LEU A 1 258 ? -19.126 25.575 95.876 1.00 77.81 258 LEU A CA 1
ATOM 1998 C C . LEU A 1 258 ? -19.558 26.899 96.532 1.00 77.81 258 LEU A C 1
ATOM 2000 O O . LEU A 1 258 ? -18.810 27.432 97.352 1.00 77.81 258 LEU A O 1
ATOM 2004 N N . THR A 1 259 ? -20.727 27.429 96.172 1.00 71.56 259 THR A N 1
ATOM 2005 C CA . THR A 1 259 ? -21.337 28.645 96.739 1.00 71.56 259 THR A CA 1
ATOM 2006 C C . THR A 1 259 ? -22.510 28.295 97.632 1.00 71.56 259 THR A C 1
ATOM 2008 O O . THR A 1 259 ? -22.583 28.859 98.744 1.00 71.56 259 THR A O 1
#

pLDDT: mean 82.76, std 16.69, range [36.06, 97.81]

Foldseek 3Di:
DDPDDDPDDPLVVLLVVLLVDDLCCLLPVQCPPDPSSVLSSLCSAQEAADDPPDPDDDDPPLVSQLVSQVVRLLSNLHQEHAAADDDPDDPDDPDDFAEREHALLSNLNHAYDHHERGEYEYFPDPPVVVVVPDDDDDDDDDDDDDPCPPRQQASNLSNLNHAEYHYENYEYAAPSNCVNVVNNPNHNYDHDYNYHYPVPVVVVVVVVVVVVVVVVVVVVVVVVVVVVVVVVVVVVVVVVVVVVVVVVVVVVVVVVVVD

InterPro domains:
  IPR001810 F-box domain [PF12937] (7-41)
  IPR001810 F-box domain [PS50181] (3-50)
  IPR032675 Leucine-rich repeat domain superfamily [G3DSA:3.80.10.10] (59-220)
  IPR036047 F-box-like domain superfamily [SSF81383] (4-41)

Radius of gyration: 34.41 Å; Cα contacts (8 Å, |Δi|>4): 338; chains: 1; bounding box: 72×49×118 Å

Secondary structure (DSSP, 8-state):
---PPP-PPPHHHHHHHHHHS-HHHHHTHHHHH-HHHHHHHHHH--EEEE-TTSSS--TTHHHHHHHHHHHHHHHHT--EEEEE------TT--PPPPEEEEEGGG-TT--EEEEESSEEEEE---TTHHHHS---------------TTGGGGGGGG-TT--EEEEESPEES-GGGGGGGGG-TT--EEEEES-EE--HHHHHHHHHHHHHHHHHHHHHHHHHHHHHHHHHHHHHHHHHHHHHHHHHHHHHHHHHT--